Protein AF-A0A1I1IXS6-F1 (afdb_monomer)

Mean predicted aligned error: 11.56 Å

Structure (mmCIF, N/CA/C/O backbone):
data_AF-A0A1I1IXS6-F1
#
_entry.id   AF-A0A1I1IXS6-F1
#
loop_
_atom_site.group_PDB
_atom_site.id
_atom_site.type_symbol
_atom_site.label_atom_id
_atom_site.label_alt_id
_atom_site.label_comp_id
_atom_site.label_asym_id
_atom_site.label_entity_id
_atom_site.label_seq_id
_atom_site.pdbx_PDB_ins_code
_atom_site.Cartn_x
_atom_site.Cartn_y
_atom_site.Cartn_z
_atom_site.occupancy
_atom_site.B_iso_or_equiv
_atom_site.auth_seq_id
_atom_site.auth_comp_id
_atom_site.auth_asym_id
_atom_site.auth_atom_id
_atom_site.pdbx_PDB_model_num
ATOM 1 N N . MET A 1 1 ? 49.543 -43.034 -23.921 1.00 59.88 1 MET A N 1
ATOM 2 C CA . MET A 1 1 ? 50.130 -41.984 -23.065 1.00 59.88 1 MET A CA 1
ATOM 3 C C . MET A 1 1 ? 49.000 -41.032 -22.717 1.00 59.88 1 MET A C 1
ATOM 5 O O . MET A 1 1 ? 48.250 -40.723 -23.641 1.00 59.88 1 MET A O 1
ATOM 9 N N . PRO A 1 2 ? 48.793 -40.669 -21.441 1.00 60.47 2 PRO A N 1
ATOM 10 C CA . PRO A 1 2 ? 47.788 -39.670 -21.086 1.00 60.47 2 PRO A CA 1
ATOM 11 C C . PRO A 1 2 ? 48.154 -38.335 -21.750 1.00 60.47 2 PRO A C 1
ATOM 13 O O . PRO A 1 2 ? 49.331 -37.999 -21.850 1.00 60.47 2 PRO A O 1
ATOM 16 N N . LEU A 1 3 ? 47.156 -37.635 -22.295 1.00 63.62 3 LEU A N 1
ATOM 17 C CA . LEU A 1 3 ? 47.362 -36.389 -23.047 1.00 63.62 3 LEU A CA 1
ATOM 18 C C . LEU A 1 3 ? 47.760 -35.219 -22.133 1.00 63.62 3 LEU A C 1
ATOM 20 O O . LEU A 1 3 ? 48.411 -34.287 -22.596 1.00 63.62 3 LEU A O 1
ATOM 24 N N . ILE A 1 4 ? 47.392 -35.298 -20.852 1.00 68.00 4 ILE A N 1
ATOM 25 C CA . ILE A 1 4 ? 47.661 -34.313 -19.803 1.00 68.00 4 ILE A CA 1
ATOM 26 C C . ILE A 1 4 ? 48.182 -35.076 -18.577 1.00 68.00 4 ILE A C 1
ATOM 28 O O . ILE A 1 4 ? 47.606 -36.112 -18.228 1.00 68.00 4 ILE A O 1
ATOM 32 N N . ASP A 1 5 ? 49.283 -34.614 -17.981 1.00 71.00 5 ASP A N 1
ATOM 33 C CA . ASP A 1 5 ? 49.861 -35.185 -16.754 1.00 71.00 5 ASP A CA 1
ATOM 34 C C . ASP A 1 5 ? 49.285 -34.557 -15.468 1.00 71.00 5 ASP A C 1
ATOM 36 O O . ASP A 1 5 ? 48.490 -33.617 -15.519 1.00 71.00 5 ASP A O 1
ATOM 40 N N . GLU A 1 6 ? 49.630 -35.122 -14.305 1.00 70.31 6 GLU A N 1
ATOM 41 C CA . GLU A 1 6 ? 49.094 -34.711 -12.993 1.00 70.31 6 GLU A CA 1
ATOM 42 C C . GLU A 1 6 ? 49.531 -33.287 -12.588 1.00 70.31 6 GLU A C 1
ATOM 44 O O . GLU A 1 6 ? 48.900 -32.664 -11.735 1.00 70.31 6 GLU A O 1
ATOM 49 N N . GLU A 1 7 ? 50.551 -32.739 -13.254 1.00 65.94 7 GLU A N 1
ATOM 50 C CA . GLU A 1 7 ? 51.019 -31.358 -13.130 1.00 65.94 7 GLU A CA 1
ATOM 51 C C . GLU A 1 7 ? 50.375 -30.379 -14.137 1.00 65.94 7 GLU A C 1
ATOM 53 O O . GLU A 1 7 ? 50.687 -29.186 -14.117 1.00 65.94 7 GLU A O 1
ATOM 58 N N . GLY A 1 8 ? 49.460 -30.840 -14.998 1.00 61.50 8 GLY A N 1
ATOM 59 C CA . GLY A 1 8 ? 48.720 -29.987 -15.933 1.00 61.50 8 GLY A CA 1
ATOM 60 C C . GLY A 1 8 ? 49.490 -29.609 -17.202 1.00 61.50 8 GLY A C 1
ATOM 61 O O . GLY A 1 8 ? 49.198 -28.574 -17.802 1.00 61.50 8 GLY A O 1
ATOM 62 N N . ASN A 1 9 ? 50.459 -30.415 -17.642 1.00 68.88 9 ASN A N 1
ATOM 63 C CA . ASN A 1 9 ? 51.171 -30.213 -18.905 1.00 68.88 9 ASN A CA 1
ATOM 64 C C . ASN A 1 9 ? 50.592 -31.085 -20.026 1.00 68.88 9 ASN A C 1
ATOM 66 O O . ASN A 1 9 ? 50.366 -32.286 -19.875 1.00 68.88 9 ASN A O 1
ATOM 70 N N . LEU A 1 10 ? 50.399 -30.478 -21.196 1.00 70.44 10 LEU A N 1
ATOM 71 C CA . LEU A 1 10 ? 49.982 -31.140 -22.424 1.00 70.44 10 LEU A CA 1
ATOM 72 C C . LEU A 1 10 ? 51.200 -31.824 -23.070 1.00 70.44 10 LEU A C 1
ATOM 74 O O . LEU A 1 10 ? 52.220 -31.186 -23.348 1.00 70.44 10 LEU A O 1
ATOM 78 N N . PHE A 1 11 ? 51.109 -33.138 -23.290 1.00 69.62 11 PHE A N 1
ATOM 79 C CA . PHE A 1 11 ? 52.190 -33.983 -23.830 1.00 69.62 11 PHE A CA 1
ATOM 80 C C . PHE A 1 11 ? 53.521 -33.958 -23.041 1.00 69.62 11 PHE A C 1
ATOM 82 O O . PHE A 1 11 ? 54.553 -34.354 -23.584 1.00 69.62 11 PHE A O 1
ATOM 89 N N . GLY A 1 12 ? 53.520 -33.518 -21.776 1.00 64.81 12 GLY A N 1
ATOM 90 C CA . GLY A 1 12 ? 54.701 -33.514 -20.897 1.00 64.81 12 GLY A CA 1
ATOM 91 C C . GLY A 1 12 ? 55.790 -32.492 -21.253 1.00 64.81 12 GLY A C 1
ATOM 92 O O . GLY A 1 12 ? 56.915 -32.614 -20.773 1.00 64.81 12 GLY A O 1
ATOM 93 N N . VAL A 1 13 ? 55.492 -31.509 -22.116 1.00 62.94 13 VAL A N 1
ATOM 94 C CA . VAL A 1 13 ? 56.466 -30.485 -22.558 1.00 62.94 13 VAL A CA 1
ATOM 95 C C . VAL A 1 13 ? 55.933 -29.056 -22.408 1.00 62.94 13 VAL A C 1
ATOM 97 O O . VAL A 1 13 ? 56.724 -28.139 -22.205 1.00 62.94 13 VAL A O 1
ATOM 100 N N . VAL A 1 14 ? 54.613 -28.846 -22.488 1.00 69.50 14 VAL A N 1
ATOM 101 C CA . VAL A 1 14 ? 54.004 -27.505 -22.490 1.00 69.50 14 VAL A CA 1
ATOM 102 C C . VAL A 1 14 ? 52.905 -27.428 -21.436 1.00 69.50 14 VAL A C 1
ATOM 104 O O . VAL A 1 14 ? 52.042 -28.299 -21.395 1.00 69.50 14 VAL A O 1
ATOM 107 N N . ASN A 1 15 ? 52.904 -26.386 -20.602 1.00 74.69 15 ASN A N 1
ATOM 108 C CA . ASN A 1 15 ? 51.840 -26.161 -19.622 1.00 74.69 15 ASN A CA 1
ATOM 109 C C . ASN A 1 15 ? 50.497 -25.927 -20.340 1.00 74.69 15 ASN A C 1
ATOM 111 O O . ASN A 1 15 ? 50.425 -25.121 -21.269 1.00 74.69 15 ASN A O 1
ATOM 115 N N . VAL A 1 16 ? 49.431 -26.620 -19.926 1.00 74.38 16 VAL A N 1
ATOM 116 C CA . VAL A 1 16 ? 48.132 -26.566 -20.619 1.00 74.38 16 VAL A CA 1
ATOM 117 C C . VAL A 1 16 ? 47.513 -25.165 -20.592 1.00 74.38 16 VAL A C 1
ATOM 119 O O . VAL A 1 16 ? 46.810 -24.791 -21.527 1.00 74.38 16 VAL A O 1
ATOM 122 N N . ILE A 1 17 ? 47.810 -24.369 -19.560 1.00 73.12 17 ILE A N 1
ATOM 123 C CA . ILE A 1 17 ? 47.319 -22.993 -19.429 1.00 73.12 17 ILE A CA 1
ATOM 124 C C . ILE A 1 17 ? 47.962 -22.108 -20.498 1.00 73.12 17 ILE A C 1
ATOM 126 O O . ILE A 1 17 ? 47.266 -21.360 -21.177 1.00 73.12 17 ILE A O 1
ATOM 130 N N . ASP A 1 18 ? 49.271 -22.244 -20.708 1.00 69.62 18 ASP A N 1
ATOM 131 C CA . ASP A 1 18 ? 49.999 -21.473 -21.720 1.00 69.62 18 ASP A CA 1
ATOM 132 C C . ASP A 1 18 ? 49.572 -21.884 -23.140 1.00 69.62 18 ASP A C 1
ATOM 134 O O . ASP A 1 18 ? 49.356 -21.045 -24.011 1.00 69.62 18 ASP A O 1
ATOM 138 N N . ALA A 1 19 ? 49.309 -23.178 -23.356 1.00 72.38 19 ALA A N 1
ATOM 139 C CA . ALA A 1 19 ? 48.753 -23.672 -24.616 1.00 72.38 19 ALA A CA 1
ATOM 140 C C . ALA A 1 19 ? 47.361 -23.084 -24.924 1.00 72.38 19 ALA A C 1
ATOM 142 O O . ALA A 1 19 ? 47.081 -22.751 -26.077 1.00 72.38 19 ALA A O 1
ATOM 143 N N . LEU A 1 20 ? 46.498 -22.923 -23.913 1.00 75.62 20 LEU A N 1
ATOM 144 C CA . LEU A 1 20 ? 45.183 -22.294 -24.073 1.00 75.62 20 LEU A CA 1
ATOM 145 C C . LEU A 1 20 ? 45.285 -20.789 -24.336 1.00 75.62 20 LEU A C 1
ATOM 147 O O . LEU A 1 20 ? 44.539 -20.278 -25.168 1.00 75.62 20 LEU A O 1
ATOM 151 N N . VAL A 1 21 ? 46.219 -20.087 -23.689 1.00 77.62 21 VAL A N 1
ATOM 152 C CA . VAL A 1 21 ? 46.470 -18.658 -23.944 1.00 77.62 21 VAL A CA 1
ATOM 153 C C . VAL A 1 21 ? 46.985 -18.447 -25.365 1.00 77.62 21 VAL A C 1
ATOM 155 O O . VAL A 1 21 ? 46.485 -17.577 -26.073 1.00 77.62 21 VAL A O 1
ATOM 158 N N . VAL A 1 22 ? 47.921 -19.279 -25.827 1.00 76.25 22 VAL A N 1
ATOM 159 C CA . VAL A 1 22 ? 48.405 -19.231 -27.213 1.00 76.25 22 VAL A CA 1
ATOM 160 C C . VAL A 1 22 ? 47.271 -19.513 -28.196 1.00 76.25 22 VAL A C 1
ATOM 162 O O . VAL A 1 22 ? 47.158 -18.808 -29.193 1.00 76.25 22 VAL A O 1
ATOM 165 N N . LEU A 1 23 ? 46.399 -20.485 -27.915 1.00 74.44 23 LEU A N 1
ATOM 166 C CA . LEU A 1 23 ? 45.247 -20.788 -28.768 1.00 74.44 23 LEU A CA 1
ATOM 167 C C . LEU A 1 23 ? 44.248 -19.622 -28.798 1.00 74.44 23 LEU A C 1
ATOM 169 O O . LEU A 1 23 ? 43.780 -19.261 -29.873 1.00 74.44 23 LEU A O 1
ATOM 173 N N . LEU A 1 24 ? 43.981 -18.984 -27.656 1.00 72.44 24 LEU A N 1
ATOM 174 C CA . LEU A 1 24 ? 43.131 -17.797 -27.564 1.00 72.44 24 LEU A CA 1
ATOM 175 C C . LEU A 1 24 ? 43.715 -16.625 -28.367 1.00 72.44 24 LEU A C 1
ATOM 177 O O . LEU A 1 24 ? 43.003 -16.011 -29.156 1.00 72.44 24 LEU A O 1
ATOM 181 N N . VAL A 1 25 ? 45.016 -16.358 -28.236 1.00 72.56 25 VAL A N 1
ATOM 182 C CA . VAL A 1 25 ? 45.707 -15.329 -29.028 1.00 72.56 25 VAL A CA 1
ATOM 183 C C . VAL A 1 25 ? 45.636 -15.659 -30.520 1.00 72.56 25 VAL A C 1
ATOM 185 O O . VAL A 1 25 ? 45.349 -14.782 -31.328 1.00 72.56 25 VAL A O 1
ATOM 188 N N . LEU A 1 26 ? 45.825 -16.922 -30.901 1.00 68.44 26 LEU A N 1
ATOM 189 C CA . LEU A 1 26 ? 45.746 -17.362 -32.294 1.00 68.44 26 LEU A CA 1
ATOM 190 C C . LEU A 1 26 ? 44.312 -17.245 -32.842 1.00 68.44 26 LEU A C 1
ATOM 192 O O . LEU A 1 26 ? 44.133 -16.826 -33.980 1.00 68.44 26 LEU A O 1
ATOM 196 N N . ALA A 1 27 ? 43.290 -17.524 -32.030 1.00 66.31 27 ALA A N 1
ATOM 197 C CA . ALA A 1 27 ? 41.885 -17.346 -32.393 1.00 66.31 27 ALA A CA 1
ATOM 198 C C . ALA A 1 27 ? 41.520 -15.866 -32.586 1.00 66.31 27 ALA A C 1
ATOM 200 O O . ALA A 1 27 ? 40.859 -15.529 -33.566 1.00 66.31 27 ALA A O 1
ATOM 201 N N . VAL A 1 28 ? 42.006 -14.979 -31.712 1.00 67.44 28 VAL A N 1
ATOM 202 C CA . VAL A 1 28 ? 41.830 -13.523 -31.847 1.00 67.44 28 VAL A CA 1
ATOM 203 C C . VAL A 1 28 ? 42.555 -12.997 -33.089 1.00 67.44 28 VAL A C 1
ATOM 205 O O . VAL A 1 28 ? 42.001 -12.183 -33.822 1.00 67.44 28 VAL A O 1
ATOM 208 N N . VAL A 1 29 ? 43.755 -13.504 -33.389 1.00 61.22 29 VAL A N 1
ATOM 209 C CA . VAL A 1 29 ? 44.498 -13.141 -34.608 1.00 61.22 29 VAL A CA 1
ATOM 210 C C . VAL A 1 29 ? 43.778 -13.633 -35.867 1.00 61.22 29 VAL A C 1
ATOM 212 O O . VAL A 1 29 ? 43.655 -12.878 -36.823 1.00 61.22 29 VAL A O 1
ATOM 215 N N . VAL A 1 30 ? 43.250 -14.860 -35.883 1.00 60.16 30 VAL A N 1
ATOM 216 C CA . VAL A 1 30 ? 42.505 -15.390 -37.040 1.00 60.16 30 VAL A CA 1
ATOM 217 C C . VAL A 1 30 ? 41.173 -14.658 -37.234 1.00 60.16 30 VAL A C 1
ATOM 219 O O . VAL A 1 30 ? 40.821 -14.343 -38.370 1.00 60.16 30 VAL A O 1
ATOM 222 N N . ALA A 1 31 ? 40.466 -14.322 -36.152 1.00 54.00 31 ALA A N 1
ATOM 223 C CA . ALA A 1 31 ? 39.264 -13.490 -36.212 1.00 54.00 31 ALA A CA 1
ATOM 224 C C . ALA A 1 31 ? 39.578 -12.064 -36.704 1.00 54.00 31 ALA A C 1
ATOM 226 O O . ALA A 1 31 ? 38.832 -11.522 -37.516 1.00 54.00 31 ALA A O 1
ATOM 227 N N . GLY A 1 32 ? 40.719 -11.493 -36.299 1.00 45.09 32 GLY A N 1
ATOM 228 C CA . GLY A 1 32 ? 41.206 -10.202 -36.794 1.00 45.09 32 GLY A CA 1
ATOM 229 C C . GLY A 1 32 ? 41.604 -10.221 -38.275 1.00 45.09 32 GLY A C 1
ATOM 230 O O . GLY A 1 32 ? 41.331 -9.268 -38.996 1.00 45.09 32 GLY A O 1
ATOM 231 N N . VAL A 1 33 ? 42.185 -11.320 -38.767 1.00 51.12 33 VAL A N 1
ATOM 232 C CA . VAL A 1 33 ? 42.560 -11.474 -40.187 1.00 51.12 33 VAL A CA 1
ATOM 233 C C . VAL A 1 33 ? 41.335 -11.701 -41.085 1.00 51.12 33 VAL A C 1
ATOM 235 O O . VAL A 1 33 ? 41.327 -11.246 -42.228 1.00 51.12 33 VAL A O 1
ATOM 238 N N . ALA A 1 34 ? 40.267 -12.334 -40.585 1.00 45.16 34 ALA A N 1
ATOM 239 C CA . ALA A 1 34 ? 39.040 -12.554 -41.357 1.00 45.16 34 ALA A CA 1
ATOM 240 C C . ALA A 1 34 ? 38.282 -11.254 -41.694 1.00 45.16 34 ALA A C 1
ATOM 242 O O . ALA A 1 34 ? 37.614 -11.196 -42.723 1.00 45.16 34 ALA A O 1
ATOM 243 N N . VAL A 1 35 ? 38.429 -10.199 -40.884 1.00 43.56 35 VAL A N 1
ATOM 244 C CA . VAL A 1 35 ? 37.835 -8.875 -41.156 1.00 43.56 35 VAL A CA 1
ATOM 245 C C . VAL A 1 35 ? 38.618 -8.102 -42.230 1.00 43.56 35 VAL A C 1
ATOM 247 O O . VAL A 1 35 ? 38.039 -7.292 -42.947 1.00 43.56 35 VAL A O 1
ATOM 250 N N . VAL A 1 36 ? 39.911 -8.391 -42.419 1.00 45.09 36 VAL A N 1
ATOM 251 C CA . VAL A 1 36 ? 40.777 -7.675 -43.382 1.00 45.09 36 VAL A CA 1
ATOM 252 C C . VAL A 1 36 ? 40.827 -8.356 -44.766 1.00 45.09 36 VAL A C 1
ATOM 254 O O . VAL A 1 36 ? 41.263 -7.762 -45.746 1.00 45.09 36 VAL A O 1
ATOM 257 N N . GLY A 1 37 ? 40.337 -9.592 -44.895 1.00 40.91 37 GLY A N 1
ATOM 258 C CA . GLY A 1 37 ? 40.521 -10.425 -46.094 1.00 40.91 37 GLY A CA 1
ATOM 259 C C . GLY A 1 37 ? 39.543 -10.241 -47.268 1.00 40.91 37 GLY A C 1
ATOM 260 O O . GLY A 1 37 ? 39.552 -11.086 -48.160 1.00 40.91 37 GLY A O 1
ATOM 261 N N . VAL A 1 38 ? 38.687 -9.208 -47.304 1.00 44.53 38 VAL A N 1
ATOM 262 C CA . VAL A 1 38 ? 37.699 -9.006 -48.399 1.00 44.53 38 VAL A CA 1
ATOM 263 C C . VAL A 1 38 ? 38.110 -7.924 -49.412 1.00 44.53 38 VAL A C 1
ATOM 265 O O . VAL A 1 38 ? 37.290 -7.495 -50.213 1.00 44.53 38 VAL A O 1
ATOM 268 N N . LEU A 1 39 ? 39.379 -7.512 -49.490 1.00 42.12 39 LEU A N 1
ATOM 269 C CA . LEU A 1 39 ? 39.836 -6.655 -50.594 1.00 42.12 39 LEU A CA 1
ATOM 270 C C . LEU A 1 39 ? 41.231 -7.054 -51.101 1.00 42.12 39 LEU A C 1
ATOM 272 O O . LEU A 1 39 ? 42.228 -6.825 -50.436 1.00 42.12 39 LEU A O 1
ATOM 276 N N . GLY A 1 40 ? 41.243 -7.648 -52.300 1.00 36.34 40 GLY A N 1
ATOM 277 C CA . GLY A 1 40 ? 42.143 -7.309 -53.412 1.00 36.34 40 GLY A CA 1
ATOM 278 C C . GLY A 1 40 ? 43.660 -7.432 -53.235 1.00 36.34 40 GLY A C 1
ATOM 279 O O . GLY A 1 40 ? 44.295 -6.576 -52.638 1.00 36.34 40 GLY A O 1
ATOM 280 N N . ASP A 1 41 ? 44.207 -8.448 -53.897 1.00 42.25 41 ASP A N 1
ATOM 281 C CA . ASP A 1 41 ? 45.608 -8.669 -54.282 1.00 42.25 41 ASP A CA 1
ATOM 282 C C . ASP A 1 41 ? 46.195 -7.476 -55.079 1.00 42.25 41 ASP A C 1
ATOM 284 O O . ASP A 1 41 ? 45.566 -7.054 -56.048 1.00 42.25 41 ASP A O 1
ATOM 288 N N . ASP A 1 42 ? 47.354 -6.934 -54.675 1.00 37.12 42 ASP A N 1
ATOM 289 C CA . ASP A 1 42 ? 48.482 -6.540 -55.549 1.00 37.12 42 ASP A CA 1
ATOM 290 C C . ASP A 1 42 ? 49.641 -5.911 -54.737 1.00 37.12 42 ASP A C 1
ATOM 292 O O . ASP A 1 42 ? 49.451 -5.199 -53.750 1.00 37.12 42 ASP A O 1
ATOM 296 N N . GLU A 1 43 ? 50.862 -6.236 -55.159 1.00 45.47 43 GLU A N 1
ATOM 297 C CA . GLU A 1 43 ? 52.144 -6.030 -54.479 1.00 45.47 43 GLU A CA 1
ATOM 298 C C . GLU A 1 43 ? 52.618 -4.553 -54.402 1.00 45.47 43 GLU A C 1
ATOM 300 O O . GLU A 1 43 ? 52.355 -3.733 -55.281 1.00 45.47 43 GLU A O 1
ATOM 305 N N . ASP A 1 44 ? 53.414 -4.270 -53.360 1.00 43.16 44 ASP A N 1
ATOM 306 C CA . ASP A 1 44 ? 54.389 -3.172 -53.227 1.00 43.16 44 ASP A CA 1
ATOM 307 C C . ASP A 1 44 ? 53.896 -1.708 -53.230 1.00 43.16 44 ASP A C 1
ATOM 309 O O . ASP A 1 44 ? 54.205 -0.958 -54.152 1.00 43.16 44 ASP A O 1
ATOM 313 N N . GLN A 1 45 ? 53.282 -1.231 -52.136 1.00 36.38 45 GLN A N 1
ATOM 314 C CA . GLN A 1 45 ? 53.308 0.193 -51.740 1.00 36.38 45 GLN A CA 1
ATOM 315 C C . GLN A 1 45 ? 53.358 0.331 -50.203 1.00 36.38 45 GLN A C 1
ATOM 317 O O . GLN A 1 45 ? 52.583 -0.296 -49.483 1.00 36.38 45 GLN A O 1
ATOM 322 N N . GLU A 1 46 ? 54.314 1.121 -49.697 1.00 39.00 46 GLU A N 1
ATOM 323 C CA . GLU A 1 46 ? 54.423 1.511 -48.281 1.00 39.00 46 GLU A CA 1
ATOM 324 C C . GLU A 1 46 ? 53.102 2.148 -47.801 1.00 39.00 46 GLU A C 1
ATOM 326 O O . GLU A 1 46 ? 52.503 2.915 -48.556 1.00 39.00 46 GLU A O 1
ATOM 331 N N . PRO A 1 47 ? 52.615 1.856 -46.579 1.00 39.44 47 PRO A N 1
ATOM 332 C CA . PRO A 1 47 ? 51.299 2.309 -46.159 1.00 39.44 47 PRO A CA 1
ATOM 333 C C . PRO A 1 47 ? 51.336 3.808 -45.841 1.00 39.44 47 PRO A C 1
ATOM 335 O O . PRO A 1 47 ? 51.869 4.226 -44.812 1.00 39.44 47 PRO A O 1
ATOM 338 N N . GLU A 1 48 ? 50.734 4.625 -46.703 1.00 38.78 48 GLU A N 1
ATOM 339 C CA . GLU A 1 48 ? 50.170 5.903 -46.278 1.00 38.78 48 GLU A CA 1
ATOM 340 C C . GLU A 1 48 ? 48.916 5.571 -45.462 1.00 38.78 48 GLU A C 1
ATOM 342 O O . GLU A 1 48 ? 47.866 5.220 -45.999 1.00 38.78 48 GLU A O 1
ATOM 347 N N . SER A 1 49 ? 49.057 5.563 -44.137 1.00 44.75 49 SER A N 1
ATOM 348 C CA . SER A 1 49 ? 47.952 5.336 -43.207 1.00 44.75 49 SER A CA 1
ATOM 349 C C . SER A 1 49 ? 47.021 6.554 -43.164 1.00 44.75 49 SER A C 1
ATOM 351 O O . SER A 1 49 ? 46.983 7.259 -42.161 1.00 44.75 49 SER A O 1
ATOM 353 N N . ASP A 1 50 ? 46.254 6.766 -44.231 1.00 45.03 50 ASP A N 1
ATOM 354 C CA . ASP A 1 50 ? 45.065 7.628 -44.258 1.00 45.03 50 ASP A CA 1
ATOM 355 C C . ASP A 1 50 ? 43.803 6.767 -44.062 1.00 45.03 50 ASP A C 1
ATOM 357 O O . ASP A 1 50 ? 42.855 6.798 -44.846 1.00 45.03 50 ASP A O 1
ATOM 361 N N . VAL A 1 51 ? 43.800 5.932 -43.018 1.00 46.34 51 VAL A N 1
ATOM 362 C CA . VAL A 1 51 ? 42.572 5.279 -42.551 1.00 46.34 51 VAL A CA 1
ATOM 363 C C . VAL A 1 51 ? 41.958 6.219 -41.526 1.00 46.34 51 VAL A C 1
ATOM 365 O O . VAL A 1 51 ? 42.444 6.304 -40.395 1.00 46.34 51 VAL A O 1
ATOM 368 N N . GLU A 1 52 ? 40.921 6.957 -41.926 1.00 50.59 52 GLU A N 1
ATOM 369 C CA . GLU A 1 52 ? 40.080 7.655 -40.955 1.00 50.59 52 GLU A CA 1
ATOM 370 C C . GLU A 1 52 ? 39.571 6.624 -39.934 1.00 50.59 52 GLU A C 1
ATOM 372 O O . GLU A 1 52 ? 39.198 5.514 -40.336 1.00 50.59 52 GLU A O 1
ATOM 377 N N . PRO A 1 53 ? 39.601 6.919 -38.619 1.00 48.28 53 PRO A N 1
ATOM 378 C CA . PRO A 1 53 ? 39.032 6.021 -37.626 1.00 48.28 53 PRO A CA 1
ATOM 379 C C . PRO A 1 53 ? 37.607 5.675 -38.052 1.00 48.28 53 PRO A C 1
ATOM 381 O O . PRO A 1 53 ? 36.814 6.577 -38.307 1.00 48.28 53 PRO A O 1
ATOM 384 N N . VAL A 1 54 ? 37.285 4.384 -38.156 1.00 50.75 54 VAL A N 1
ATOM 385 C CA . VAL A 1 54 ? 35.896 3.963 -38.348 1.00 50.75 54 VAL A CA 1
ATOM 386 C C . VAL A 1 54 ? 35.151 4.459 -37.114 1.00 50.75 54 VAL A C 1
ATOM 388 O O . VAL A 1 54 ? 35.403 3.965 -36.012 1.00 50.75 54 VAL A O 1
ATOM 391 N N . GLU A 1 55 ? 34.330 5.498 -37.267 1.00 49.69 55 GLU A N 1
ATOM 392 C CA . GLU A 1 55 ? 33.509 5.998 -36.171 1.00 49.69 55 GLU A CA 1
ATOM 393 C C . GLU A 1 55 ? 32.624 4.833 -35.720 1.00 49.69 55 GLU A C 1
ATOM 395 O O . GLU A 1 55 ? 31.846 4.283 -36.501 1.00 49.69 55 GLU A O 1
ATOM 400 N N . GLN A 1 56 ? 32.822 4.376 -34.480 1.00 56.28 56 GLN A N 1
ATOM 401 C CA . GLN A 1 56 ? 31.894 3.430 -33.876 1.00 56.28 56 GLN A CA 1
ATOM 402 C C . GLN A 1 56 ? 30.530 4.121 -33.841 1.00 56.28 56 GLN A C 1
ATOM 404 O O . GLN A 1 56 ? 30.491 5.306 -33.493 1.00 56.28 56 GLN A O 1
ATOM 409 N N . PRO A 1 57 ? 29.441 3.431 -34.221 1.00 62.88 57 PRO A N 1
ATOM 410 C CA . PRO A 1 57 ? 28.123 4.039 -34.171 1.00 62.88 57 PRO A CA 1
ATOM 411 C C . PRO A 1 57 ? 27.886 4.569 -32.757 1.00 62.88 57 PRO A C 1
ATOM 413 O O . PRO A 1 57 ? 28.184 3.890 -31.773 1.00 62.88 57 PRO A O 1
ATOM 416 N N . GLU A 1 58 ? 27.428 5.813 -32.663 1.00 76.38 58 GLU A N 1
ATOM 417 C CA . GLU A 1 58 ? 27.177 6.459 -31.383 1.00 76.38 58 GLU A CA 1
ATOM 418 C C . GLU A 1 58 ? 26.012 5.737 -30.696 1.00 76.38 58 GLU A C 1
ATOM 420 O O . GLU A 1 58 ? 24.865 5.834 -31.127 1.00 76.38 58 GLU A O 1
ATOM 425 N N . THR A 1 59 ? 26.312 4.965 -29.653 1.00 88.50 59 THR A N 1
ATOM 426 C CA . THR A 1 59 ? 25.287 4.329 -28.824 1.00 88.50 59 THR A CA 1
ATOM 427 C C . THR A 1 59 ? 24.621 5.386 -27.951 1.00 88.50 59 THR A C 1
ATOM 429 O O . THR A 1 59 ? 25.304 6.171 -27.289 1.00 88.50 59 THR A O 1
ATOM 432 N N . LYS A 1 60 ? 23.287 5.389 -27.923 1.00 94.38 60 LYS A N 1
ATOM 433 C CA . LYS A 1 60 ? 22.489 6.199 -26.993 1.00 94.38 60 LYS A CA 1
ATOM 434 C C . LYS A 1 60 ? 21.584 5.315 -26.154 1.00 94.38 60 LYS A C 1
ATOM 436 O O . LYS A 1 60 ? 21.280 4.183 -26.527 1.00 94.38 60 LYS A O 1
ATOM 441 N N . TYR A 1 61 ? 21.101 5.876 -25.055 1.00 96.00 61 TYR A N 1
ATOM 442 C CA . TYR A 1 61 ? 20.122 5.237 -24.192 1.00 96.00 61 TYR A CA 1
ATOM 443 C C . TYR A 1 61 ? 18.884 6.107 -24.089 1.00 96.00 61 TYR A C 1
ATOM 445 O O . TYR A 1 61 ? 18.972 7.318 -23.909 1.00 96.00 61 TYR A O 1
ATOM 453 N N . LEU A 1 62 ? 17.717 5.497 -24.216 1.00 95.44 62 LEU A N 1
ATOM 454 C CA . LEU A 1 62 ? 16.443 6.198 -24.230 1.00 95.44 62 LEU A CA 1
ATOM 455 C C . LEU A 1 62 ? 15.467 5.587 -23.246 1.00 95.44 62 LEU A C 1
ATOM 457 O O . LEU A 1 62 ? 15.416 4.373 -23.059 1.00 95.44 62 LEU A O 1
ATOM 461 N N . THR A 1 63 ? 14.667 6.459 -22.645 1.00 96.06 63 THR A N 1
ATOM 462 C CA . THR A 1 63 ? 13.545 6.059 -21.800 1.00 96.06 63 THR A CA 1
ATOM 463 C C . THR A 1 63 ? 12.259 6.217 -22.596 1.00 96.06 63 THR A C 1
ATOM 465 O O . THR A 1 63 ? 11.927 7.322 -23.037 1.00 96.06 63 THR A O 1
ATOM 468 N N . LEU A 1 64 ? 11.528 5.121 -22.777 1.00 95.81 64 LEU A N 1
ATOM 469 C CA . LEU A 1 64 ? 10.234 5.082 -23.450 1.00 95.81 64 LEU A CA 1
ATOM 470 C C . LEU A 1 64 ? 9.133 4.896 -22.413 1.00 95.81 64 LEU A C 1
ATOM 472 O O . LEU A 1 64 ? 9.143 3.935 -21.652 1.00 95.81 64 LEU A O 1
ATOM 476 N N . ASP A 1 65 ? 8.167 5.804 -22.416 1.00 95.50 65 ASP A N 1
ATOM 477 C CA . ASP A 1 65 ? 6.920 5.647 -21.677 1.00 95.50 65 ASP A CA 1
ATOM 478 C C . ASP A 1 65 ? 5.898 4.992 -22.610 1.00 95.50 65 ASP A C 1
ATOM 480 O O . ASP A 1 65 ? 5.445 5.618 -23.574 1.00 95.50 65 ASP A O 1
ATOM 484 N N . LEU A 1 66 ? 5.584 3.717 -22.370 1.00 95.31 66 LEU A N 1
ATOM 485 C CA . LEU A 1 66 ? 4.592 2.975 -23.153 1.00 95.31 66 LEU A CA 1
ATOM 486 C C . LEU A 1 66 ? 3.163 3.309 -22.705 1.00 95.31 66 LEU A C 1
ATOM 488 O O . LEU A 1 66 ? 2.198 2.879 -23.333 1.00 95.31 66 LEU A O 1
ATOM 492 N N . GLY A 1 67 ? 2.993 4.084 -21.634 1.00 92.31 67 GLY A N 1
ATOM 493 C CA . GLY A 1 67 ? 1.691 4.415 -21.083 1.00 92.31 67 GLY A CA 1
ATOM 494 C C . GLY A 1 67 ? 0.979 3.191 -20.509 1.00 92.31 67 GLY A C 1
ATOM 495 O O . GLY A 1 67 ? 1.606 2.255 -20.011 1.00 92.31 67 GLY A O 1
ATOM 496 N N . HIS A 1 68 ? -0.354 3.225 -20.546 1.00 92.62 68 HIS A N 1
ATOM 497 C CA . HIS A 1 68 ? -1.192 2.131 -20.064 1.00 92.62 68 HIS A CA 1
ATOM 498 C C . HIS A 1 68 ? -1.219 1.002 -21.094 1.00 92.62 68 HIS A C 1
ATOM 500 O O . HIS A 1 68 ? -1.651 1.194 -22.233 1.00 92.62 68 HIS A O 1
ATOM 506 N N . GLN A 1 69 ? -0.779 -0.172 -20.670 1.00 93.75 69 GLN A N 1
ATOM 507 C CA . GLN A 1 69 ? -0.747 -1.395 -21.453 1.00 93.75 69 GLN A CA 1
ATOM 508 C C . GLN A 1 69 ? -1.659 -2.430 -20.801 1.00 93.75 69 GLN A C 1
ATOM 510 O O . GLN A 1 69 ? -1.671 -2.515 -19.574 1.00 93.75 69 GLN A O 1
ATOM 515 N N . PRO A 1 70 ? -2.387 -3.242 -21.582 1.00 92.25 70 PRO A N 1
ATOM 516 C CA . PRO A 1 70 ? -3.042 -4.422 -21.036 1.00 92.25 70 PRO A CA 1
ATOM 517 C C . PRO A 1 70 ? -2.036 -5.319 -20.310 1.00 92.25 70 PRO A C 1
ATOM 519 O O . PRO A 1 70 ? -0.892 -5.438 -20.760 1.00 92.25 70 PRO A O 1
ATOM 522 N N . ASP A 1 71 ? -2.476 -5.982 -19.243 1.00 89.62 71 ASP A N 1
ATOM 523 C CA . ASP A 1 71 ? -1.696 -6.945 -18.457 1.00 89.62 71 ASP A CA 1
ATOM 524 C C . ASP A 1 71 ? -0.875 -7.900 -19.336 1.00 89.62 71 ASP A C 1
ATOM 526 O O . ASP A 1 71 ? 0.345 -7.957 -19.234 1.00 89.62 71 ASP A O 1
ATOM 530 N N . TYR A 1 72 ? -1.504 -8.540 -20.318 1.00 90.31 72 TYR A N 1
ATOM 531 C CA . TYR A 1 72 ? -0.852 -9.503 -21.195 1.00 90.31 72 TYR A CA 1
ATOM 532 C C . TYR A 1 72 ? 0.263 -8.894 -22.064 1.00 90.31 72 TYR A C 1
ATOM 534 O O . TYR A 1 72 ? 1.100 -9.643 -22.564 1.00 90.31 72 TYR A O 1
ATOM 542 N N . ILE A 1 73 ? 0.281 -7.578 -22.297 1.00 94.06 73 ILE A N 1
ATOM 543 C CA . ILE A 1 73 ? 1.414 -6.896 -22.942 1.00 94.06 73 ILE A CA 1
ATOM 544 C C . ILE A 1 73 ? 2.475 -6.573 -21.897 1.00 94.06 73 ILE A C 1
ATOM 546 O O . ILE A 1 73 ? 3.641 -6.877 -22.118 1.00 94.06 73 ILE A O 1
ATOM 550 N N . ALA A 1 74 ? 2.079 -5.997 -20.762 1.00 93.75 74 ALA A N 1
ATOM 551 C CA . ALA A 1 74 ? 3.000 -5.623 -19.694 1.00 93.75 74 ALA A CA 1
ATOM 552 C C . ALA A 1 74 ? 3.815 -6.816 -19.165 1.00 93.75 74 ALA A C 1
ATOM 554 O O . ALA A 1 74 ? 4.995 -6.666 -18.882 1.00 93.75 74 ALA A O 1
ATOM 555 N N . GLU A 1 75 ? 3.210 -8.004 -19.107 1.00 93.44 75 GLU A N 1
ATOM 556 C CA . GLU A 1 75 ? 3.867 -9.259 -18.721 1.00 93.44 75 GLU A CA 1
ATOM 557 C C . GLU A 1 75 ? 4.847 -9.812 -19.767 1.00 93.44 75 GLU A C 1
ATOM 559 O O . GLU A 1 75 ? 5.619 -10.712 -19.450 1.00 93.44 75 GLU A O 1
ATOM 564 N N . ARG A 1 76 ? 4.772 -9.345 -21.020 1.00 95.00 76 ARG A N 1
ATOM 565 C CA . ARG A 1 76 ? 5.600 -9.828 -22.141 1.00 95.00 76 ARG A CA 1
ATOM 566 C C . ARG A 1 76 ? 6.779 -8.925 -22.463 1.00 95.00 76 ARG A C 1
ATOM 568 O O . ARG A 1 76 ? 7.702 -9.382 -23.119 1.00 95.00 76 ARG A O 1
ATOM 575 N N . VAL A 1 77 ? 6.713 -7.654 -22.077 1.00 95.81 77 VAL A N 1
ATOM 576 C CA . VAL A 1 77 ? 7.802 -6.703 -22.306 1.00 95.81 77 VAL A CA 1
ATOM 577 C C . VAL A 1 77 ? 8.926 -7.038 -21.333 1.00 95.81 77 VAL A C 1
ATOM 579 O O . VAL A 1 77 ? 8.769 -6.831 -20.133 1.00 95.81 77 VAL A O 1
ATOM 582 N N . GLU A 1 78 ? 10.060 -7.519 -21.834 1.00 95.69 78 GLU A N 1
ATOM 583 C CA . GLU A 1 78 ? 11.193 -7.919 -20.998 1.00 95.69 78 GLU A CA 1
ATOM 584 C C . GLU A 1 78 ? 12.511 -7.259 -21.430 1.00 95.69 78 GLU A C 1
ATOM 586 O O . GLU A 1 78 ? 12.718 -6.827 -22.567 1.00 95.69 78 GLU A O 1
ATOM 591 N N . ALA A 1 79 ? 13.454 -7.181 -20.488 1.00 96.12 79 ALA A N 1
ATOM 592 C CA . ALA A 1 79 ? 14.825 -6.815 -20.815 1.00 96.12 79 ALA A CA 1
ATOM 593 C C . ALA A 1 79 ? 15.458 -7.891 -21.714 1.00 96.12 79 ALA A C 1
ATOM 595 O O . ALA A 1 79 ? 15.413 -9.082 -21.413 1.00 96.12 79 ALA A O 1
ATOM 596 N N . GLY A 1 80 ? 16.095 -7.456 -22.799 1.00 95.50 80 GLY A N 1
ATOM 597 C CA . GLY A 1 80 ? 16.627 -8.310 -23.861 1.00 95.50 80 GLY A CA 1
ATOM 598 C C . GLY A 1 80 ? 15.783 -8.314 -25.136 1.00 95.50 80 GLY A C 1
ATOM 599 O O . GLY A 1 80 ? 16.286 -8.744 -26.176 1.00 95.50 80 GLY A O 1
ATOM 600 N N . ASP A 1 81 ? 14.553 -7.793 -25.094 1.00 96.75 81 ASP A N 1
ATOM 601 C CA . ASP A 1 81 ? 13.739 -7.618 -26.294 1.00 96.75 81 ASP A CA 1
ATOM 602 C C . ASP A 1 81 ? 14.420 -6.659 -27.269 1.00 96.75 81 ASP A C 1
ATOM 604 O O . ASP A 1 81 ? 14.899 -5.590 -26.889 1.00 96.75 81 ASP A O 1
ATOM 608 N N . SER A 1 82 ? 14.449 -7.030 -28.548 1.00 95.62 82 SER A N 1
ATOM 609 C CA . SER A 1 82 ? 15.064 -6.219 -29.597 1.00 95.62 82 SER A CA 1
ATOM 610 C C . SER A 1 82 ? 14.101 -5.973 -30.744 1.00 95.62 82 SER A C 1
ATOM 612 O O . SER A 1 82 ? 13.279 -6.822 -31.088 1.00 95.62 82 SER A O 1
ATOM 614 N N . PHE A 1 83 ? 14.192 -4.783 -31.326 1.00 95.25 83 PHE A N 1
ATOM 615 C CA . PHE A 1 83 ? 13.351 -4.367 -32.438 1.00 95.25 83 PHE A CA 1
ATOM 616 C C . PHE A 1 83 ? 14.085 -3.337 -33.296 1.00 95.25 83 PHE A C 1
ATOM 618 O O . PHE A 1 83 ? 14.958 -2.608 -32.824 1.00 95.25 83 PHE A O 1
ATOM 625 N N . ALA A 1 84 ? 13.742 -3.281 -34.579 1.00 93.62 84 ALA A N 1
ATOM 626 C CA . ALA A 1 84 ? 14.262 -2.281 -35.501 1.00 93.62 84 ALA A CA 1
ATOM 627 C C . ALA A 1 84 ? 13.157 -1.284 -35.840 1.00 93.62 84 ALA A C 1
ATOM 629 O O . ALA A 1 84 ? 12.004 -1.672 -36.040 1.00 93.62 84 ALA A O 1
ATOM 630 N N . VAL A 1 85 ? 13.516 -0.007 -35.928 1.00 91.94 85 VAL A N 1
ATOM 631 C CA . VAL A 1 85 ? 12.599 1.035 -36.384 1.00 91.94 85 VAL A CA 1
ATOM 632 C C . VAL A 1 85 ? 13.207 1.729 -37.579 1.00 91.94 85 VAL A C 1
ATOM 634 O O . VAL A 1 85 ? 14.297 2.283 -37.481 1.00 91.94 85 VAL A O 1
ATOM 637 N N . THR A 1 86 ? 12.448 1.731 -38.670 1.00 89.69 86 THR A N 1
ATOM 638 C CA . THR A 1 86 ? 12.728 2.518 -39.866 1.00 89.69 86 THR A CA 1
ATOM 639 C C . THR A 1 86 ? 11.502 3.389 -40.147 1.00 89.69 86 THR A C 1
ATOM 641 O O . THR A 1 86 ? 10.462 2.892 -40.582 1.00 89.69 86 THR A O 1
ATOM 644 N N . ASP A 1 87 ? 11.609 4.682 -39.857 1.00 86.19 87 ASP A N 1
ATOM 645 C CA . ASP A 1 87 ? 10.574 5.696 -40.056 1.00 86.19 87 ASP A CA 1
ATOM 646 C C . ASP A 1 87 ? 11.167 6.927 -40.756 1.00 86.19 87 ASP A C 1
ATOM 648 O O . ASP A 1 87 ? 11.936 7.701 -40.178 1.00 86.19 87 ASP A O 1
ATOM 652 N N . GLU A 1 88 ? 10.776 7.118 -42.017 1.00 82.06 88 GLU A N 1
ATOM 653 C CA . GLU A 1 88 ? 11.208 8.247 -42.842 1.00 82.06 88 GLU A CA 1
ATOM 654 C C . GLU A 1 88 ? 10.652 9.595 -42.345 1.00 82.06 88 GLU A C 1
ATOM 656 O O . GLU A 1 88 ? 11.290 10.628 -42.544 1.00 82.06 88 GLU A O 1
ATOM 661 N N . GLU A 1 89 ? 9.481 9.619 -41.694 1.00 81.88 89 GLU A N 1
ATOM 662 C CA . GLU A 1 89 ? 8.870 10.861 -41.197 1.00 81.88 89 GLU A CA 1
ATOM 663 C C . GLU A 1 89 ? 9.629 11.387 -39.973 1.00 81.88 89 GLU A C 1
ATOM 665 O O . GLU A 1 89 ? 9.914 12.585 -39.866 1.00 81.8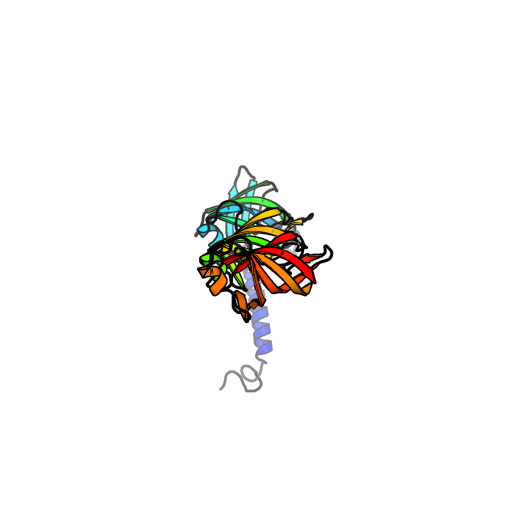8 89 GLU A O 1
ATOM 670 N N . SER A 1 90 ? 10.033 10.471 -39.093 1.00 76.88 90 SER A N 1
ATOM 671 C CA . SER A 1 90 ? 10.804 10.776 -37.885 1.00 76.88 90 SER A CA 1
ATOM 672 C C . SER A 1 90 ? 12.327 10.780 -38.106 1.00 76.88 90 SER A C 1
ATOM 674 O O . SER A 1 90 ? 13.056 11.206 -37.211 1.00 76.88 90 SER A O 1
ATOM 676 N N . ASN A 1 91 ? 12.806 10.386 -39.298 1.00 81.00 91 ASN A N 1
ATOM 677 C CA . ASN A 1 91 ? 14.223 10.140 -39.630 1.00 81.00 91 ASN A CA 1
ATOM 678 C C . ASN A 1 91 ? 14.897 9.206 -38.614 1.00 81.00 91 ASN A C 1
ATOM 680 O O . ASN A 1 91 ? 15.949 9.527 -38.065 1.00 81.00 91 ASN A O 1
ATOM 684 N N . VAL A 1 92 ? 14.238 8.088 -38.320 1.00 86.81 92 VAL A N 1
ATOM 685 C CA . VAL A 1 92 ? 14.749 7.057 -37.416 1.00 86.81 92 VAL A CA 1
ATOM 686 C C . VAL A 1 92 ? 15.040 5.819 -38.247 1.00 86.81 92 VAL A C 1
ATOM 688 O O . VAL A 1 92 ? 14.131 5.281 -38.867 1.00 86.81 92 VAL A O 1
ATOM 691 N N . ASP A 1 93 ? 16.290 5.377 -38.250 1.00 91.44 93 ASP A N 1
ATOM 692 C CA . ASP A 1 93 ? 16.741 4.087 -38.775 1.00 91.44 93 ASP A CA 1
ATOM 693 C C . ASP A 1 93 ? 17.734 3.477 -37.775 1.00 91.44 93 ASP A C 1
ATOM 695 O O . ASP A 1 93 ? 18.942 3.728 -37.803 1.00 91.44 93 ASP A O 1
ATOM 699 N N . GLY A 1 94 ? 17.187 2.753 -36.800 1.00 92.19 94 GLY A N 1
ATOM 700 C CA . GLY A 1 94 ? 17.923 2.303 -35.624 1.00 92.19 94 GLY A CA 1
ATOM 701 C C . GLY A 1 94 ? 17.508 0.913 -35.165 1.00 92.19 94 GLY A C 1
ATOM 702 O O . GLY A 1 94 ? 16.371 0.475 -35.361 1.00 92.19 94 GLY A O 1
ATOM 703 N N . THR A 1 95 ? 18.446 0.214 -34.529 1.00 94.38 95 THR A N 1
ATOM 704 C CA . THR A 1 95 ? 18.179 -1.038 -33.808 1.00 94.38 95 THR A CA 1
ATOM 705 C C . THR A 1 95 ? 18.174 -0.758 -32.315 1.00 94.38 95 THR A C 1
ATOM 707 O O . THR A 1 95 ? 19.108 -0.143 -31.799 1.00 94.38 95 THR A O 1
ATOM 710 N N . PHE A 1 96 ? 17.126 -1.216 -31.637 1.00 96.19 96 PHE A N 1
ATOM 711 C CA . PHE A 1 96 ? 16.860 -0.970 -30.229 1.00 96.19 96 PHE A CA 1
ATOM 712 C C . PHE A 1 96 ? 16.907 -2.288 -29.459 1.00 96.19 96 PHE A C 1
ATOM 714 O O . PHE A 1 96 ? 16.418 -3.307 -29.949 1.00 96.19 96 PHE A O 1
ATOM 721 N N . SER A 1 97 ? 17.458 -2.259 -28.248 1.00 97.12 97 SER A N 1
ATOM 722 C CA . SER A 1 97 ? 17.411 -3.370 -27.297 1.00 97.12 97 SER A CA 1
ATOM 723 C C . SER A 1 97 ? 16.920 -2.853 -25.955 1.00 97.12 97 SER A C 1
ATOM 725 O O . SER A 1 97 ? 17.534 -1.954 -25.386 1.00 97.12 97 SER A O 1
ATOM 727 N N . ILE A 1 98 ? 15.831 -3.413 -25.434 1.00 97.81 98 ILE A N 1
ATOM 728 C CA . ILE A 1 98 ? 15.334 -3.105 -24.094 1.00 97.81 98 ILE A CA 1
ATOM 729 C C . ILE A 1 98 ? 16.360 -3.611 -23.080 1.00 97.81 98 ILE A C 1
ATOM 731 O O . ILE A 1 98 ? 16.773 -4.767 -23.123 1.00 97.81 98 ILE A O 1
ATOM 735 N N . THR A 1 99 ? 16.799 -2.739 -22.182 1.00 97.62 99 THR A N 1
ATOM 736 C CA . THR A 1 99 ? 17.811 -3.044 -21.164 1.00 97.62 99 THR A CA 1
ATOM 737 C C . THR A 1 99 ? 17.226 -3.110 -19.762 1.00 97.62 99 THR A C 1
ATOM 739 O O . THR A 1 99 ? 17.802 -3.768 -18.900 1.00 97.62 99 THR A O 1
ATOM 742 N N . ASP A 1 100 ? 16.092 -2.448 -19.532 1.00 97.19 100 ASP A N 1
ATOM 743 C CA . ASP A 1 100 ? 15.390 -2.444 -18.252 1.00 97.19 100 ASP A CA 1
ATOM 744 C C . ASP A 1 100 ? 13.904 -2.128 -18.456 1.00 97.19 100 ASP A C 1
ATOM 746 O O . ASP A 1 100 ? 13.535 -1.395 -19.379 1.00 97.19 100 ASP A O 1
ATOM 750 N N . VAL A 1 101 ? 13.056 -2.673 -17.589 1.00 96.56 101 VAL A N 1
ATOM 751 C CA . VAL A 1 101 ? 11.597 -2.563 -17.660 1.00 96.56 101 VAL A CA 1
ATOM 752 C C . VAL A 1 101 ? 11.055 -2.286 -16.266 1.00 96.56 101 VAL A C 1
ATOM 754 O O . VAL A 1 101 ? 11.313 -3.019 -15.312 1.00 96.56 101 VAL A O 1
ATOM 757 N N . HIS A 1 102 ? 10.251 -1.236 -16.164 1.00 95.56 102 HIS A N 1
ATOM 758 C CA . HIS A 1 102 ? 9.528 -0.876 -14.961 1.00 95.56 102 HIS A CA 1
ATOM 759 C C . HIS A 1 102 ? 8.028 -0.933 -15.232 1.00 95.56 102 HIS A C 1
ATOM 761 O O . HIS A 1 102 ? 7.521 -0.255 -16.128 1.00 95.56 102 HIS A O 1
ATOM 767 N N . VAL A 1 103 ? 7.329 -1.736 -14.432 1.00 95.19 103 VAL A N 1
ATOM 768 C CA . VAL A 1 103 ? 5.885 -1.937 -14.529 1.00 95.19 103 VAL A CA 1
ATOM 769 C C . VAL A 1 103 ? 5.242 -1.565 -13.200 1.00 95.19 103 VAL A C 1
ATOM 771 O O . VAL A 1 103 ? 5.706 -1.982 -12.140 1.00 95.19 103 VAL A O 1
ATOM 774 N N . THR A 1 104 ? 4.171 -0.781 -13.257 1.00 93.69 104 THR A N 1
ATOM 775 C CA . THR A 1 104 ? 3.356 -0.403 -12.092 1.00 93.69 104 THR A CA 1
ATOM 776 C C . THR A 1 104 ? 1.880 -0.632 -12.388 1.00 93.69 104 THR A C 1
ATOM 778 O O . THR A 1 104 ? 1.488 -0.647 -13.556 1.00 93.69 104 THR A O 1
ATOM 781 N N . SER A 1 105 ? 1.043 -0.829 -11.364 1.00 90.81 105 SER A N 1
ATOM 782 C CA . SER A 1 105 ? -0.408 -0.873 -11.585 1.00 90.81 105 SER A CA 1
ATOM 783 C C . SER A 1 105 ? -0.914 0.496 -12.033 1.00 90.81 105 SER A C 1
ATOM 785 O O . SER A 1 105 ? -0.252 1.506 -11.809 1.00 90.81 105 SER A O 1
ATOM 787 N N . THR A 1 106 ? -2.068 0.559 -12.698 1.00 81.88 106 THR A N 1
ATOM 788 C CA . THR A 1 106 ? -2.673 1.858 -13.028 1.00 81.88 106 THR A CA 1
ATOM 789 C C . THR A 1 106 ? -3.610 2.338 -11.926 1.00 81.88 106 THR A C 1
ATOM 791 O O . THR A 1 106 ? -4.022 1.578 -11.057 1.00 81.88 106 THR A O 1
ATOM 794 N N . VAL A 1 107 ? -3.953 3.625 -11.966 1.00 70.94 107 VAL A N 1
ATOM 795 C CA . VAL A 1 107 ? -4.859 4.252 -10.992 1.00 70.94 107 VAL A CA 1
ATOM 796 C C . VAL A 1 107 ? -6.339 4.088 -11.374 1.00 70.94 107 VAL A C 1
ATOM 798 O O . VAL A 1 107 ? -7.208 4.346 -10.549 1.00 70.94 107 VAL A O 1
ATOM 801 N N . ASP A 1 108 ? -6.629 3.655 -12.609 1.00 72.00 108 ASP A N 1
ATOM 802 C CA . ASP A 1 108 ? -7.975 3.717 -13.202 1.00 72.00 108 ASP A CA 1
ATOM 803 C C . ASP A 1 108 ? -8.504 2.372 -13.747 1.00 72.00 108 ASP A C 1
ATOM 805 O O . ASP A 1 108 ? -9.697 2.275 -14.046 1.00 72.00 108 ASP A O 1
ATOM 809 N N . ASP A 1 109 ? -7.659 1.348 -13.938 1.00 72.25 109 ASP A N 1
ATOM 810 C CA . ASP A 1 109 ? -8.069 0.057 -14.519 1.00 72.25 109 ASP A CA 1
ATOM 811 C C . ASP A 1 109 ? -7.195 -1.111 -14.027 1.00 72.25 109 ASP A C 1
ATOM 813 O O . ASP A 1 109 ? -5.992 -1.167 -14.291 1.00 72.25 109 ASP A O 1
ATOM 817 N N . GLU A 1 110 ? -7.830 -2.080 -13.367 1.00 69.00 110 GLU A N 1
ATOM 818 C CA . GLU A 1 110 ? -7.210 -3.284 -12.797 1.00 69.00 110 GLU A CA 1
ATOM 819 C C . GLU A 1 110 ? -6.509 -4.171 -13.843 1.00 69.00 110 GLU A C 1
ATOM 821 O O . GLU A 1 110 ? -5.591 -4.919 -13.517 1.00 69.00 110 GLU A O 1
ATOM 826 N N . ARG A 1 111 ? -6.922 -4.090 -15.117 1.00 78.31 111 ARG A N 1
ATOM 827 C CA . ARG A 1 111 ? -6.373 -4.915 -16.208 1.00 78.31 111 ARG A CA 1
ATOM 828 C C . ARG A 1 111 ? -5.269 -4.233 -16.995 1.00 78.31 111 ARG A C 1
ATOM 830 O O . ARG A 1 111 ? -4.777 -4.806 -17.969 1.00 78.31 111 ARG A O 1
ATOM 837 N N . ASN A 1 112 ? -4.901 -3.017 -16.605 1.00 87.19 112 ASN A N 1
ATOM 838 C CA . ASN A 1 112 ? -3.819 -2.289 -17.236 1.00 87.19 112 ASN A CA 1
ATOM 839 C C . ASN A 1 112 ? -2.678 -2.062 -16.249 1.00 87.19 112 ASN A C 1
ATOM 841 O O . ASN A 1 112 ? -2.881 -1.827 -15.058 1.00 87.19 112 ASN A O 1
ATOM 845 N N . ALA A 1 113 ? -1.471 -2.048 -16.795 1.00 92.06 113 ALA A N 1
ATOM 846 C CA . ALA A 1 113 ? -0.263 -1.628 -16.117 1.00 92.06 113 ALA A CA 1
ATOM 847 C C . ALA A 1 113 ? 0.330 -0.411 -16.831 1.00 92.06 113 ALA A C 1
ATOM 849 O O . ALA A 1 113 ? 0.189 -0.253 -18.045 1.00 92.06 113 ALA A O 1
ATOM 850 N N . HIS A 1 114 ? 1.006 0.459 -16.091 1.00 94.06 114 HIS A N 1
ATOM 851 C CA . HIS A 1 114 ? 1.841 1.503 -16.672 1.00 94.06 114 HIS A CA 1
ATOM 852 C C . HIS A 1 114 ? 3.251 0.949 -16.876 1.00 94.06 114 HIS A C 1
ATOM 854 O O . HIS A 1 114 ? 3.855 0.445 -15.927 1.00 94.06 114 HIS A O 1
ATOM 860 N N . VAL A 1 115 ? 3.750 1.011 -18.114 1.00 95.56 115 VAL A N 1
ATOM 861 C CA . VAL A 1 115 ? 5.042 0.424 -18.495 1.00 95.56 115 VAL A CA 1
ATOM 862 C C . VAL A 1 115 ? 5.997 1.512 -18.971 1.00 95.56 115 VAL A C 1
ATOM 864 O O . VAL A 1 115 ? 5.699 2.269 -19.897 1.00 95.56 115 VAL A O 1
ATOM 867 N N . VAL A 1 116 ? 7.181 1.549 -18.369 1.00 95.75 116 VAL A N 1
ATOM 868 C CA . VAL A 1 116 ? 8.311 2.378 -18.794 1.00 95.75 116 VAL A CA 1
ATOM 869 C C . VAL A 1 116 ? 9.485 1.460 -19.076 1.00 95.75 116 VAL A C 1
ATOM 871 O O . VAL A 1 116 ? 9.773 0.565 -18.286 1.00 95.75 116 VAL A O 1
ATOM 874 N N . VAL A 1 117 ? 10.183 1.684 -20.184 1.00 97.06 117 VAL A N 1
ATOM 875 C CA . VAL A 1 117 ? 11.354 0.882 -20.550 1.00 97.06 117 VAL A CA 1
ATOM 876 C C . VAL A 1 117 ? 12.572 1.756 -20.790 1.00 97.06 117 VAL A C 1
ATOM 878 O O . VAL A 1 117 ? 12.465 2.881 -21.287 1.00 97.06 117 VAL A O 1
ATOM 881 N N . ARG A 1 118 ? 13.741 1.219 -20.454 1.00 97.38 118 ARG A N 1
ATOM 882 C CA . ARG A 1 118 ? 15.038 1.716 -20.907 1.00 97.38 118 ARG A CA 1
ATOM 883 C C . ARG A 1 118 ? 15.461 0.886 -22.104 1.00 97.38 118 ARG A C 1
ATOM 885 O O . ARG A 1 118 ? 15.357 -0.337 -22.062 1.00 97.38 118 ARG A O 1
ATOM 892 N N . ALA A 1 119 ? 15.950 1.534 -23.150 1.00 97.44 119 ALA A N 1
ATOM 893 C CA . ALA A 1 119 ? 16.524 0.840 -24.288 1.00 97.44 119 ALA A CA 1
ATOM 894 C C . ALA A 1 119 ? 17.846 1.468 -24.721 1.00 97.44 119 ALA A C 1
ATOM 896 O O . ALA A 1 119 ? 18.025 2.685 -24.670 1.00 97.44 119 ALA A O 1
ATOM 897 N N . GLU A 1 120 ? 18.754 0.617 -25.172 1.00 96.62 120 GLU A N 1
ATOM 898 C CA . GLU A 1 120 ? 19.928 0.976 -25.954 1.00 96.62 120 GLU A CA 1
ATOM 899 C C . GLU A 1 120 ? 19.517 1.135 -27.421 1.00 96.62 120 GLU A C 1
ATOM 901 O O . GLU A 1 120 ? 18.731 0.334 -27.927 1.00 96.62 120 GLU A O 1
ATOM 906 N N . VAL A 1 121 ? 20.061 2.135 -28.116 1.00 95.31 121 VAL A N 1
ATOM 907 C CA . VAL A 1 121 ? 19.907 2.297 -29.566 1.00 95.31 121 VAL A CA 1
ATOM 908 C C . VAL A 1 121 ? 21.261 2.421 -30.254 1.00 95.31 121 VAL A C 1
ATOM 910 O O . VAL A 1 121 ? 22.145 3.153 -29.805 1.00 95.31 121 VAL A O 1
ATOM 913 N N . THR A 1 122 ? 21.392 1.712 -31.374 1.00 92.31 122 THR A N 1
ATOM 914 C CA . THR A 1 122 ? 22.505 1.822 -32.322 1.00 92.31 122 THR A CA 1
ATOM 915 C C . THR A 1 122 ? 21.969 2.276 -33.680 1.00 92.31 122 THR A C 1
ATOM 917 O O . THR A 1 122 ? 20.999 1.702 -34.182 1.00 92.31 122 THR A O 1
ATOM 920 N N . GLY A 1 123 ? 22.624 3.266 -34.292 1.00 90.00 123 GLY A N 1
ATOM 921 C CA . GLY A 1 123 ? 22.185 3.889 -35.545 1.00 90.00 123 GLY A CA 1
ATOM 922 C C . GLY A 1 123 ? 21.534 5.247 -35.297 1.00 90.00 123 GLY A C 1
ATOM 923 O O . GLY A 1 123 ? 21.931 5.964 -34.377 1.00 90.00 123 GLY A O 1
ATOM 924 N N . ASP A 1 124 ? 20.537 5.597 -36.106 1.00 90.62 124 ASP A N 1
ATOM 925 C CA . ASP A 1 124 ? 19.800 6.845 -35.924 1.00 90.62 124 ASP A CA 1
ATOM 926 C C . ASP A 1 124 ? 18.848 6.732 -34.726 1.00 90.62 124 ASP A C 1
ATOM 928 O O . ASP A 1 124 ? 18.094 5.765 -34.581 1.00 90.62 124 ASP A O 1
ATOM 932 N N . TYR A 1 125 ? 18.861 7.747 -33.862 1.00 89.25 125 TYR A N 1
ATOM 933 C CA . TYR A 1 125 ? 18.060 7.779 -32.643 1.00 89.25 125 TYR A CA 1
ATOM 934 C C . TYR A 1 125 ? 16.965 8.859 -32.691 1.00 89.25 125 TYR A C 1
ATOM 936 O O . TYR A 1 125 ? 17.182 9.968 -33.194 1.00 89.25 125 TYR A O 1
ATOM 944 N N . PRO A 1 126 ? 15.769 8.572 -32.143 1.00 91.00 126 PRO A N 1
ATOM 945 C CA . PRO A 1 126 ? 14.658 9.512 -32.138 1.00 91.00 126 PRO A CA 1
ATOM 946 C C . PRO A 1 126 ? 14.903 10.693 -31.194 1.00 91.00 126 PRO A C 1
ATOM 948 O O . PRO A 1 126 ? 15.634 10.615 -30.206 1.00 91.00 126 PRO A O 1
ATOM 951 N N . ARG A 1 127 ? 14.207 11.804 -31.452 1.00 91.56 127 ARG A N 1
ATOM 952 C CA . ARG A 1 127 ? 14.172 12.947 -30.529 1.00 91.56 127 ARG A CA 1
ATOM 953 C C . ARG A 1 127 ? 13.226 12.670 -29.363 1.00 91.56 127 ARG A C 1
ATOM 955 O O . ARG A 1 127 ? 12.227 11.970 -29.523 1.00 91.56 127 ARG A O 1
ATOM 962 N N . ILE A 1 128 ? 13.463 13.321 -28.226 1.00 94.81 128 ILE A N 1
ATOM 963 C CA . ILE A 1 128 ? 12.495 13.357 -27.120 1.00 94.81 128 ILE A CA 1
ATOM 964 C C . ILE A 1 128 ? 11.136 13.868 -27.633 1.00 94.81 128 ILE A C 1
ATOM 966 O O . ILE A 1 128 ? 11.067 14.842 -28.383 1.00 94.81 128 ILE A O 1
ATOM 970 N N . GLY A 1 129 ? 10.061 13.195 -27.224 1.00 94.12 129 GLY A N 1
ATOM 971 C CA . GLY A 1 129 ? 8.678 13.440 -27.630 1.00 94.12 129 GLY A CA 1
ATOM 972 C C . GLY A 1 129 ? 8.193 12.578 -28.798 1.00 94.12 129 GLY A C 1
ATOM 97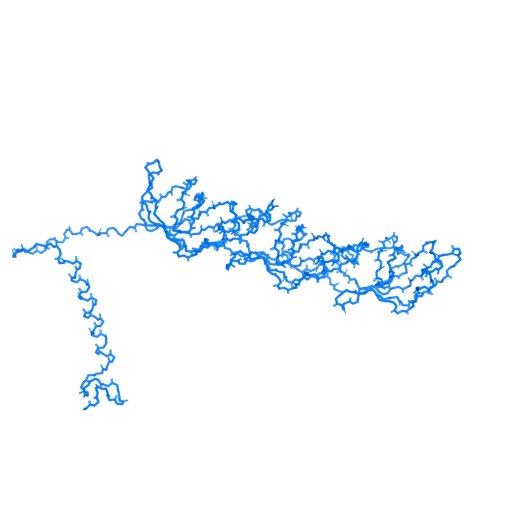3 O O . GLY A 1 129 ? 6.977 12.480 -28.988 1.00 94.12 129 GLY A O 1
ATOM 974 N N . THR A 1 130 ? 9.110 11.941 -29.536 1.00 94.25 130 THR A N 1
ATOM 975 C CA . THR A 1 130 ? 8.790 11.046 -30.662 1.00 94.25 130 THR A CA 1
ATOM 976 C C . THR A 1 130 ? 8.028 9.826 -30.164 1.00 94.25 130 THR A C 1
ATOM 978 O O . THR A 1 130 ? 8.359 9.263 -29.119 1.00 94.25 130 THR A O 1
ATOM 981 N N . ASP A 1 131 ? 7.006 9.428 -30.913 1.00 93.25 131 ASP A N 1
ATOM 982 C CA . ASP A 1 131 ? 6.299 8.176 -30.700 1.00 93.25 131 ASP A CA 1
ATOM 983 C C . ASP A 1 131 ? 6.972 7.061 -31.501 1.00 93.25 131 ASP A C 1
ATOM 985 O O . ASP A 1 131 ? 7.167 7.181 -32.707 1.00 93.25 131 ASP A O 1
ATOM 989 N N . LEU A 1 132 ? 7.321 5.978 -30.823 1.00 93.19 132 LEU A N 1
ATOM 990 C CA . LEU A 1 132 ? 8.007 4.830 -31.383 1.00 93.19 132 LEU A CA 1
ATOM 991 C C . LEU A 1 132 ? 7.069 3.631 -31.365 1.00 93.19 132 LEU A C 1
ATOM 993 O O . LEU A 1 132 ? 6.550 3.256 -30.313 1.00 93.19 132 LEU A O 1
ATOM 997 N N . ARG A 1 133 ? 6.855 3.017 -32.527 1.00 93.81 133 ARG A N 1
ATOM 998 C CA . ARG A 1 133 ? 6.179 1.724 -32.609 1.00 93.81 133 ARG A CA 1
ATOM 999 C C . ARG A 1 133 ? 7.187 0.627 -32.282 1.00 93.81 133 ARG A C 1
ATOM 1001 O O . ARG A 1 133 ? 8.218 0.528 -32.938 1.00 93.81 133 ARG A O 1
ATOM 1008 N N . ILE A 1 134 ? 6.857 -0.193 -31.296 1.00 94.00 134 ILE A N 1
ATOM 1009 C CA . ILE A 1 134 ? 7.637 -1.359 -30.892 1.00 94.00 134 ILE A CA 1
ATOM 1010 C C . ILE A 1 134 ? 6.918 -2.581 -31.446 1.00 94.00 134 ILE A C 1
ATOM 1012 O O . ILE A 1 134 ? 5.754 -2.825 -31.124 1.00 94.00 134 ILE A O 1
ATOM 1016 N N . GLU A 1 135 ? 7.600 -3.318 -32.308 1.00 95.19 135 GLU A N 1
ATOM 1017 C CA . GLU A 1 135 ? 7.083 -4.525 -32.939 1.00 95.19 135 GLU A CA 1
ATOM 1018 C C . GLU A 1 135 ? 8.110 -5.636 -32.750 1.00 95.19 135 GLU A C 1
ATOM 1020 O O . GLU A 1 135 ? 9.223 -5.558 -33.270 1.00 95.19 135 GLU A O 1
ATOM 1025 N N . THR A 1 136 ? 7.732 -6.633 -31.956 1.00 94.31 136 THR A N 1
ATOM 1026 C CA . THR A 1 136 ? 8.504 -7.852 -31.713 1.00 94.31 136 THR A CA 1
ATOM 1027 C C . THR A 1 136 ? 7.752 -9.044 -32.303 1.00 94.31 136 THR A C 1
ATOM 1029 O O . THR A 1 136 ? 6.634 -8.913 -32.811 1.00 94.31 136 THR A O 1
ATOM 1032 N N . ASP A 1 137 ? 8.341 -10.235 -32.215 1.00 92.19 137 ASP A N 1
ATOM 1033 C CA . ASP A 1 137 ? 7.653 -11.467 -32.612 1.00 92.19 137 ASP A CA 1
ATOM 1034 C C . ASP A 1 137 ? 6.460 -11.805 -31.691 1.00 92.19 137 ASP A C 1
ATOM 1036 O O . ASP A 1 137 ? 5.561 -12.549 -32.092 1.00 92.19 137 ASP A O 1
ATOM 1040 N N . GLU A 1 138 ? 6.433 -11.266 -30.465 1.00 93.25 138 GLU A N 1
ATOM 1041 C CA . GLU A 1 138 ? 5.434 -11.604 -29.446 1.00 93.25 138 GLU A CA 1
ATOM 1042 C C . GLU A 1 138 ? 4.351 -10.539 -29.257 1.00 93.25 138 GLU A C 1
ATOM 1044 O O . GLU A 1 138 ? 3.212 -10.874 -28.912 1.00 93.25 138 GLU A O 1
ATOM 1049 N N . TYR A 1 139 ? 4.674 -9.262 -29.474 1.00 95.75 139 TYR A N 1
ATOM 1050 C CA . TYR A 1 139 ? 3.746 -8.169 -29.219 1.00 95.75 139 TYR A CA 1
ATOM 1051 C C . TYR A 1 139 ? 3.995 -6.936 -30.090 1.00 95.75 139 TYR A C 1
ATOM 1053 O O . TYR A 1 139 ? 5.039 -6.737 -30.708 1.00 95.75 139 TYR A O 1
ATOM 1061 N N . VAL A 1 140 ? 2.983 -6.071 -30.109 1.00 95.94 140 VAL A N 1
ATOM 1062 C CA . VAL A 1 140 ? 3.033 -4.762 -30.751 1.00 95.94 140 VAL A CA 1
ATOM 1063 C C . VAL A 1 140 ? 2.534 -3.728 -29.763 1.00 95.94 140 VAL A C 1
ATOM 1065 O O . VAL A 1 140 ? 1.423 -3.852 -29.246 1.00 95.94 140 VAL A O 1
ATOM 1068 N N . THR A 1 141 ? 3.317 -2.677 -29.558 1.00 96.38 141 THR A N 1
ATOM 1069 C CA . THR A 1 141 ? 2.927 -1.537 -28.733 1.00 96.38 141 THR A CA 1
ATOM 1070 C C . THR A 1 141 ? 3.532 -0.235 -29.262 1.00 96.38 141 THR A C 1
ATOM 1072 O O . THR A 1 141 ? 4.197 -0.208 -30.299 1.00 96.38 141 THR A O 1
ATOM 1075 N N . GLN A 1 142 ? 3.243 0.873 -28.594 1.00 95.06 142 GLN A N 1
ATOM 1076 C CA . GLN A 1 142 ? 3.760 2.191 -28.921 1.00 95.06 142 GLN A CA 1
ATOM 1077 C C . GLN A 1 142 ? 4.218 2.880 -27.641 1.00 95.06 142 GLN A C 1
ATOM 1079 O O . GLN A 1 142 ? 3.548 2.789 -26.616 1.00 95.06 142 GLN A O 1
ATOM 1084 N N . GLY A 1 143 ? 5.343 3.585 -27.715 1.00 94.69 143 GLY A N 1
ATOM 1085 C CA . GLY A 1 143 ? 5.896 4.335 -26.596 1.00 94.69 143 GLY A CA 1
ATOM 1086 C C . GLY A 1 143 ? 6.374 5.715 -26.993 1.00 94.69 143 GLY A C 1
ATOM 1087 O O . GLY A 1 143 ? 6.810 5.932 -28.118 1.00 94.69 143 GLY A O 1
ATOM 1088 N N . LYS A 1 144 ? 6.323 6.657 -26.057 1.00 95.88 144 LYS A N 1
ATOM 1089 C CA . LYS A 1 144 ? 6.850 8.006 -26.245 1.00 95.88 144 LYS A CA 1
ATOM 1090 C C . LYS A 1 144 ? 8.255 8.109 -25.669 1.00 95.88 144 LYS A C 1
ATOM 1092 O O . LYS A 1 144 ? 8.474 7.771 -24.510 1.00 95.88 144 LYS A O 1
ATOM 1097 N N . VAL A 1 145 ? 9.196 8.644 -26.441 1.00 95.50 145 VAL A N 1
ATOM 1098 C CA . VAL A 1 145 ? 10.553 8.941 -25.958 1.00 95.50 145 VAL A CA 1
ATOM 1099 C C . VAL A 1 145 ? 10.481 10.088 -24.952 1.00 95.50 145 VAL A C 1
ATOM 1101 O O . VAL A 1 145 ? 10.083 11.199 -25.301 1.00 95.50 145 VAL A O 1
ATOM 1104 N N . THR A 1 146 ? 10.867 9.841 -23.705 1.00 93.94 146 THR A N 1
ATOM 1105 C CA . THR A 1 146 ? 10.806 10.828 -22.611 1.00 93.94 146 THR A CA 1
ATOM 1106 C C . THR A 1 146 ? 12.177 11.306 -22.146 1.00 93.94 146 THR A C 1
ATOM 1108 O O . THR A 1 146 ? 12.279 12.426 -21.646 1.00 93.94 146 THR A O 1
ATOM 1111 N N . ALA A 1 147 ? 13.227 10.515 -22.369 1.00 93.31 147 ALA A N 1
ATOM 1112 C CA . ALA A 1 147 ? 14.611 10.884 -22.095 1.00 93.31 147 ALA A CA 1
ATOM 1113 C C . ALA A 1 147 ? 15.552 10.288 -23.147 1.00 93.31 147 ALA A C 1
ATOM 1115 O O . ALA A 1 147 ? 15.219 9.287 -23.786 1.00 93.31 147 ALA A O 1
ATOM 1116 N N . LEU A 1 148 ? 16.706 10.931 -23.311 1.00 94.44 148 LEU A N 1
ATOM 1117 C CA . LEU A 1 148 ? 17.804 10.490 -24.160 1.00 94.44 148 LEU A CA 1
ATOM 1118 C C . LEU A 1 148 ? 19.114 10.848 -23.454 1.00 94.44 148 LEU A C 1
ATOM 1120 O O . LEU A 1 148 ? 19.352 12.027 -23.189 1.00 94.44 148 LEU A O 1
ATOM 1124 N N . ASP A 1 149 ? 19.937 9.843 -23.190 1.00 94.06 149 ASP A N 1
ATOM 1125 C CA . ASP A 1 149 ? 21.177 9.944 -22.431 1.00 94.06 149 ASP A CA 1
ATOM 1126 C C . ASP A 1 149 ? 22.342 9.292 -23.191 1.00 94.06 149 ASP A C 1
ATOM 1128 O O . ASP A 1 149 ? 22.154 8.444 -24.070 1.00 94.06 149 ASP A O 1
ATOM 1132 N N . ASP A 1 150 ? 23.562 9.695 -22.835 1.00 92.69 150 ASP A N 1
ATOM 1133 C CA . ASP A 1 150 ? 24.804 9.160 -23.404 1.00 92.69 150 ASP A CA 1
ATOM 1134 C C . ASP A 1 150 ? 25.195 7.801 -22.791 1.00 92.69 150 ASP A C 1
ATOM 1136 O O . ASP A 1 150 ? 25.946 7.035 -23.394 1.00 92.69 150 ASP A O 1
ATOM 1140 N N . ASP A 1 151 ? 24.677 7.489 -21.601 1.00 91.06 151 ASP A N 1
ATOM 1141 C CA . ASP A 1 151 ? 24.973 6.272 -20.849 1.00 91.06 151 ASP A CA 1
ATOM 1142 C C . ASP A 1 151 ? 23.792 5.815 -19.966 1.00 91.06 151 ASP A C 1
ATOM 1144 O O . ASP A 1 151 ? 22.760 6.482 -19.867 1.00 91.06 151 ASP A O 1
ATOM 1148 N N . GLY A 1 152 ? 23.933 4.641 -19.342 1.00 90.88 152 GLY A N 1
ATOM 1149 C CA . GLY A 1 152 ? 22.974 4.089 -18.380 1.00 90.88 152 GLY A CA 1
ATOM 1150 C C . GLY A 1 152 ? 21.983 3.092 -18.985 1.00 90.88 152 GLY A C 1
ATOM 1151 O O . GLY A 1 152 ? 21.121 3.448 -19.784 1.00 90.88 152 GLY A O 1
ATOM 1152 N N . THR A 1 153 ? 22.066 1.837 -18.543 1.00 93.88 153 THR A N 1
ATOM 1153 C CA . THR A 1 153 ? 21.214 0.723 -19.000 1.00 93.88 153 THR A CA 1
ATOM 1154 C C . THR A 1 153 ? 19.978 0.497 -18.129 1.00 93.88 153 THR A C 1
ATOM 1156 O O . THR A 1 153 ? 19.146 -0.332 -18.476 1.00 93.88 153 THR A O 1
ATOM 1159 N N . SER A 1 154 ? 19.844 1.198 -17.003 1.00 94.12 154 SER A N 1
ATOM 1160 C CA . SER A 1 154 ? 18.759 1.009 -16.033 1.00 94.12 154 SER A CA 1
ATOM 1161 C C . SER A 1 154 ? 17.906 2.261 -15.873 1.00 94.12 154 SER A C 1
ATOM 1163 O O . SER A 1 154 ? 18.399 3.381 -16.014 1.00 94.12 154 SER A O 1
ATOM 1165 N N . LEU A 1 155 ? 16.638 2.067 -15.522 1.00 93.06 155 LEU A N 1
ATOM 1166 C CA . LEU A 1 155 ? 15.743 3.128 -15.080 1.00 93.06 155 LEU A CA 1
ATOM 1167 C C . LEU A 1 155 ? 16.109 3.560 -13.656 1.00 93.06 155 LEU A C 1
ATOM 1169 O O . LEU A 1 155 ? 16.496 2.745 -12.816 1.00 93.06 155 LEU A O 1
ATOM 1173 N N . GLU A 1 156 ? 15.949 4.848 -13.357 1.00 90.62 156 GLU A N 1
ATOM 1174 C CA . GLU A 1 156 ? 16.146 5.371 -12.003 1.00 90.62 156 GLU A CA 1
ATOM 1175 C C . GLU A 1 156 ? 14.941 5.016 -11.124 1.00 90.62 156 GLU A C 1
ATOM 1177 O O . GLU A 1 156 ? 14.043 5.828 -10.902 1.00 90.62 156 GLU A O 1
ATOM 1182 N N . THR A 1 157 ? 14.897 3.781 -10.632 1.00 92.56 157 THR A N 1
ATOM 1183 C CA . THR A 1 157 ? 13.830 3.301 -9.747 1.00 92.56 157 THR A CA 1
ATOM 1184 C C . THR A 1 157 ? 14.288 3.218 -8.294 1.00 92.56 157 THR A C 1
ATOM 1186 O O . THR A 1 157 ? 15.470 3.054 -7.993 1.00 92.56 157 THR A O 1
ATOM 1189 N N . THR A 1 158 ? 13.345 3.371 -7.369 1.00 92.62 158 THR A N 1
ATOM 1190 C CA . THR A 1 158 ? 13.567 3.186 -5.932 1.00 92.62 158 THR A CA 1
ATOM 1191 C C . THR A 1 158 ? 12.331 2.586 -5.284 1.00 92.62 158 THR A C 1
ATOM 1193 O O . THR A 1 158 ? 11.209 2.790 -5.755 1.00 92.62 158 THR A O 1
ATOM 1196 N N . THR A 1 159 ? 12.532 1.888 -4.174 1.00 94.81 159 THR A N 1
ATOM 1197 C CA . THR A 1 159 ? 11.446 1.528 -3.266 1.00 94.81 159 THR A CA 1
ATOM 1198 C C . THR A 1 159 ? 11.084 2.748 -2.423 1.00 94.81 159 THR A C 1
ATOM 1200 O O . THR A 1 159 ? 11.966 3.364 -1.822 1.00 94.81 159 THR A O 1
ATOM 1203 N N . THR A 1 160 ? 9.806 3.118 -2.425 1.00 95.75 160 THR A N 1
ATOM 1204 C CA . THR A 1 160 ? 9.246 4.204 -1.617 1.00 95.75 160 THR A CA 1
ATOM 1205 C C . THR A 1 160 ? 8.292 3.594 -0.588 1.00 95.75 160 THR A C 1
ATOM 1207 O O . THR A 1 160 ? 7.255 3.068 -1.004 1.00 95.75 160 THR A O 1
ATOM 1210 N N . PRO A 1 161 ? 8.615 3.653 0.717 1.00 97.19 161 PRO A N 1
ATOM 1211 C CA . PRO A 1 161 ? 7.717 3.186 1.764 1.00 97.19 161 PRO A CA 1
ATOM 1212 C C . PRO A 1 161 ? 6.546 4.159 1.915 1.00 97.19 161 PRO A C 1
ATOM 1214 O O . PRO A 1 161 ? 6.733 5.379 1.909 1.00 97.19 161 PRO A O 1
ATOM 1217 N N . VAL A 1 162 ? 5.340 3.619 2.043 1.00 97.25 162 VAL A N 1
ATOM 1218 C CA . VAL A 1 162 ? 4.105 4.388 2.205 1.00 97.25 162 VAL A CA 1
ATOM 1219 C C . VAL A 1 162 ? 3.169 3.721 3.201 1.00 97.25 162 VAL A C 1
ATOM 1221 O O . VAL A 1 162 ? 3.075 2.495 3.272 1.00 97.25 162 VAL A O 1
ATOM 1224 N N . LEU A 1 163 ? 2.411 4.543 3.919 1.00 97.62 163 LEU A N 1
ATOM 1225 C CA . LEU A 1 163 ? 1.299 4.109 4.741 1.00 97.62 163 LEU A CA 1
ATOM 1226 C C . LEU A 1 163 ? 0.016 4.403 3.977 1.00 97.62 163 LEU A C 1
ATOM 1228 O O . LEU A 1 163 ? -0.295 5.559 3.675 1.00 97.62 163 LEU A O 1
ATOM 1232 N N . LEU A 1 164 ? -0.723 3.347 3.672 1.00 97.19 164 LEU 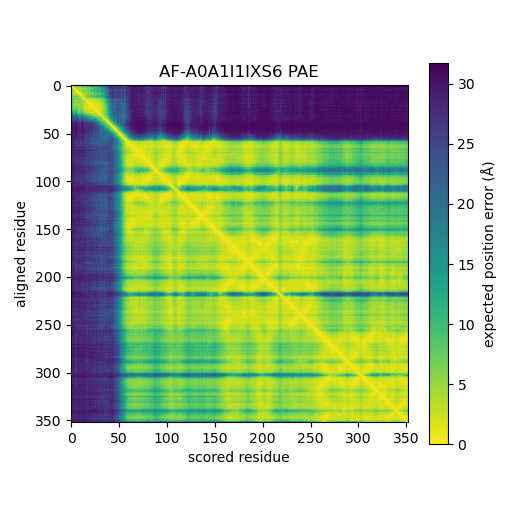A N 1
ATOM 1233 C CA . LEU A 1 164 ? -1.979 3.389 2.945 1.00 97.19 164 LEU A CA 1
ATOM 1234 C C . LEU A 1 164 ? -3.151 3.126 3.889 1.00 97.19 164 LEU A C 1
ATOM 1236 O O . LEU A 1 164 ? -3.042 2.338 4.829 1.00 97.19 164 LEU A O 1
ATOM 1240 N N . GLU A 1 165 ? -4.295 3.733 3.600 1.00 96.94 165 GLU A N 1
ATOM 1241 C CA . GLU A 1 165 ? -5.552 3.501 4.305 1.00 96.94 165 GLU A CA 1
ATOM 1242 C C . GLU A 1 165 ? -6.661 3.117 3.327 1.00 96.94 165 GLU A C 1
ATOM 1244 O O . GLU A 1 165 ? -6.788 3.670 2.232 1.00 96.94 165 GLU A O 1
ATOM 1249 N N . THR A 1 166 ? -7.484 2.151 3.725 1.00 96.94 166 THR A N 1
ATOM 1250 C CA . THR A 1 166 ? -8.694 1.776 2.991 1.00 96.94 166 THR A CA 1
ATOM 1251 C C . THR A 1 166 ? -9.737 1.163 3.924 1.00 96.94 166 THR A C 1
ATOM 1253 O O . THR A 1 166 ? -9.455 0.856 5.081 1.00 96.94 166 THR A O 1
ATOM 1256 N N . THR A 1 167 ? -10.965 0.984 3.440 1.00 96.25 167 THR A N 1
ATOM 1257 C CA . THR A 1 167 ? -12.011 0.219 4.131 1.00 96.25 167 THR A CA 1
ATOM 1258 C C . THR A 1 167 ? -12.473 -0.915 3.234 1.00 96.25 167 THR A C 1
ATOM 1260 O O . THR A 1 167 ? -12.856 -0.692 2.086 1.00 96.25 167 THR A O 1
ATOM 1263 N N . VAL A 1 168 ? -12.450 -2.138 3.756 1.00 96.62 168 VAL A N 1
ATOM 1264 C CA . VAL A 1 168 ? -12.731 -3.356 2.991 1.00 96.62 168 VAL A CA 1
ATOM 1265 C C . VAL A 1 168 ? -13.691 -4.281 3.735 1.00 96.62 168 VAL A C 1
ATOM 1267 O O . VAL A 1 168 ? -13.939 -4.131 4.931 1.00 96.62 168 VAL A O 1
ATOM 1270 N N . SER A 1 169 ? -14.231 -5.267 3.017 1.00 95.62 169 SER A N 1
ATOM 1271 C CA . SER A 1 169 ? -15.036 -6.337 3.618 1.00 95.62 169 SER A CA 1
ATOM 1272 C C . SER A 1 169 ? -14.192 -7.278 4.485 1.00 95.62 169 SER A C 1
ATOM 1274 O O . SER A 1 169 ? -13.003 -7.445 4.217 1.00 95.62 169 SER A O 1
ATOM 1276 N N . GLU A 1 170 ? -14.804 -7.985 5.439 1.00 91.31 170 GLU A N 1
ATOM 1277 C CA . GLU A 1 170 ? -14.156 -9.050 6.229 1.00 91.31 170 GLU A CA 1
ATOM 1278 C C . GLU A 1 170 ? -13.406 -10.063 5.347 1.00 91.31 170 GLU A C 1
ATOM 1280 O O . GLU A 1 170 ? -12.262 -10.434 5.622 1.00 91.31 170 GLU A O 1
ATOM 1285 N N . ARG A 1 171 ? -14.021 -10.479 4.233 1.00 92.44 171 ARG A N 1
ATOM 1286 C CA . ARG A 1 171 ? -13.409 -11.421 3.287 1.00 92.44 171 ARG A CA 1
ATOM 1287 C C . ARG A 1 171 ? -12.092 -10.887 2.723 1.00 92.44 171 ARG A C 1
ATOM 1289 O O . ARG A 1 171 ? -11.141 -11.648 2.595 1.00 92.44 171 ARG A O 1
ATOM 1296 N N . THR A 1 172 ? -12.046 -9.607 2.362 1.00 95.69 172 THR A N 1
ATOM 1297 C CA . THR A 1 172 ? -10.816 -8.969 1.878 1.00 95.69 172 THR A CA 1
ATOM 1298 C C . THR A 1 172 ? -9.834 -8.803 3.029 1.00 95.69 172 THR A C 1
ATOM 1300 O O . THR A 1 172 ? -8.703 -9.255 2.918 1.00 95.69 172 THR A O 1
ATOM 1303 N N . ALA A 1 173 ? -10.277 -8.251 4.163 1.00 93.88 173 ALA A N 1
ATOM 1304 C CA . ALA A 1 173 ? -9.454 -8.015 5.348 1.00 93.88 173 ALA A CA 1
ATOM 1305 C C . ALA A 1 173 ? -8.733 -9.281 5.825 1.00 93.88 173 ALA A C 1
ATOM 1307 O O . ALA A 1 173 ? -7.567 -9.228 6.194 1.00 93.88 173 ALA A O 1
ATOM 1308 N N . THR A 1 174 ? -9.393 -10.438 5.788 1.00 90.19 174 THR A N 1
ATOM 1309 C CA . THR A 1 174 ? -8.802 -11.734 6.160 1.00 90.19 174 THR A CA 1
ATOM 1310 C C . THR A 1 174 ? -7.837 -12.299 5.113 1.00 90.19 174 THR A C 1
ATOM 1312 O O . THR A 1 174 ? -7.009 -13.133 5.468 1.00 90.19 174 THR A O 1
ATOM 1315 N N . GLY A 1 175 ? -7.896 -11.830 3.862 1.00 93.31 175 GLY A N 1
ATOM 1316 C CA . GLY A 1 175 ? -6.990 -12.224 2.778 1.00 93.31 175 GLY A CA 1
ATOM 1317 C C . GLY A 1 175 ? -5.661 -11.460 2.738 1.00 93.31 175 GLY A C 1
ATOM 1318 O O . GLY A 1 175 ? -4.664 -12.034 2.319 1.00 93.31 175 GLY A O 1
ATOM 1319 N N . ILE A 1 176 ? -5.625 -10.204 3.204 1.00 95.88 176 ILE A N 1
ATOM 1320 C CA . ILE A 1 176 ? -4.442 -9.326 3.081 1.00 95.88 176 ILE A CA 1
ATOM 1321 C C . ILE A 1 176 ? -3.266 -9.851 3.908 1.00 95.88 176 ILE A C 1
ATOM 1323 O O . ILE A 1 176 ? -3.341 -9.826 5.130 1.00 95.88 176 ILE A O 1
ATOM 1327 N N . THR A 1 177 ? -2.150 -10.254 3.325 1.00 94.56 177 THR A N 1
ATOM 1328 C CA . THR A 1 177 ? -1.019 -10.809 4.087 1.00 94.56 177 THR A CA 1
ATOM 1329 C C . THR A 1 177 ? 0.233 -9.945 3.952 1.00 94.56 177 THR A C 1
ATOM 1331 O O . THR A 1 177 ? 0.494 -9.350 2.911 1.00 94.56 177 THR A O 1
ATOM 1334 N N . GLU A 1 178 ? 1.021 -9.853 5.027 1.00 96.25 178 GLU A N 1
ATOM 1335 C CA . GLU A 1 178 ? 2.361 -9.262 4.949 1.00 96.25 178 GLU A CA 1
ATOM 1336 C C . GLU A 1 178 ? 3.232 -10.083 3.988 1.00 96.25 178 GLU A C 1
ATOM 1338 O O . GLU A 1 178 ? 3.289 -11.311 4.075 1.00 96.25 178 GLU A O 1
ATOM 1343 N N . GLY A 1 179 ? 3.910 -9.401 3.069 1.00 97.56 179 GLY A N 1
ATOM 1344 C CA . GLY A 1 179 ? 4.659 -10.008 1.975 1.00 97.56 179 GLY A CA 1
ATOM 1345 C C . GLY A 1 179 ? 3.851 -10.248 0.698 1.00 97.56 179 GLY A C 1
ATOM 1346 O O . GLY A 1 179 ? 4.449 -10.689 -0.283 1.00 97.56 179 GLY A O 1
ATOM 1347 N N . ASP A 1 180 ? 2.545 -9.951 0.670 1.00 98.00 180 ASP A N 1
ATOM 1348 C CA . ASP A 1 180 ? 1.774 -9.975 -0.577 1.00 98.00 180 ASP A CA 1
ATOM 1349 C C . ASP A 1 180 ? 2.333 -8.949 -1.567 1.00 98.00 180 ASP A C 1
ATOM 1351 O O . ASP A 1 180 ? 2.709 -7.834 -1.191 1.00 98.00 180 ASP A O 1
ATOM 1355 N N . THR A 1 181 ? 2.377 -9.321 -2.845 1.00 97.25 181 THR A N 1
ATOM 1356 C CA . THR A 1 181 ? 2.963 -8.497 -3.901 1.00 97.25 181 THR A CA 1
ATOM 1357 C C . THR A 1 181 ? 1.972 -8.207 -5.021 1.00 97.25 181 THR A C 1
ATOM 1359 O O . THR A 1 181 ? 1.190 -9.065 -5.429 1.00 97.25 181 THR A O 1
ATOM 1362 N N . VAL A 1 182 ? 2.046 -6.991 -5.561 1.00 95.00 182 VAL A N 1
ATOM 1363 C CA . VAL A 1 182 ? 1.485 -6.680 -6.881 1.00 95.00 182 VAL A CA 1
ATOM 1364 C C . VAL A 1 182 ? 2.543 -7.059 -7.907 1.00 95.00 182 VAL A C 1
ATOM 1366 O O . VAL A 1 182 ? 3.666 -6.550 -7.843 1.00 95.00 182 VAL A O 1
ATOM 1369 N N . THR A 1 183 ? 2.203 -7.947 -8.840 1.00 92.94 183 THR A N 1
ATOM 1370 C CA . THR A 1 183 ? 3.144 -8.443 -9.853 1.00 92.94 183 THR A CA 1
ATOM 1371 C C . THR A 1 183 ? 2.550 -8.392 -11.252 1.00 92.94 183 THR A C 1
ATOM 1373 O O . THR A 1 183 ? 1.361 -8.628 -11.440 1.00 92.94 183 THR A O 1
ATOM 1376 N N . PHE A 1 184 ? 3.406 -8.098 -12.227 1.00 90.88 184 PHE A N 1
ATOM 1377 C CA . PHE A 1 184 ? 3.120 -8.181 -13.654 1.00 90.88 184 PHE A CA 1
ATOM 1378 C C . PHE A 1 184 ? 4.225 -9.023 -14.287 1.00 90.88 184 PHE A C 1
ATOM 1380 O O . PHE A 1 184 ? 5.342 -8.548 -14.500 1.00 90.88 184 PHE A O 1
ATOM 1387 N N . GLY A 1 185 ? 3.950 -10.310 -14.503 1.00 88.75 185 GLY A N 1
ATOM 1388 C CA . GLY A 1 185 ? 4.952 -11.262 -14.971 1.00 88.75 185 GLY A CA 1
ATOM 1389 C C . GLY A 1 185 ? 6.081 -11.386 -13.948 1.00 88.75 185 GLY A C 1
ATOM 1390 O O . GLY A 1 185 ? 5.851 -11.777 -12.805 1.00 88.75 185 GLY A O 1
ATOM 1391 N N . ASN A 1 186 ? 7.298 -11.021 -14.349 1.00 89.44 186 ASN A N 1
ATOM 1392 C CA . ASN A 1 186 ? 8.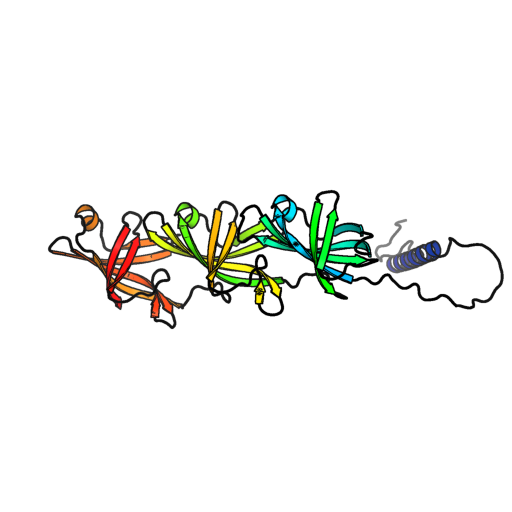479 -11.047 -13.483 1.00 89.44 186 ASN A CA 1
ATOM 1393 C C . ASN A 1 186 ? 8.725 -9.722 -12.726 1.00 89.44 186 ASN A C 1
ATOM 1395 O O . ASN A 1 186 ? 9.714 -9.608 -12.000 1.00 89.44 186 ASN A O 1
ATOM 1399 N N . HIS A 1 187 ? 7.847 -8.724 -12.879 1.00 91.44 187 HIS A N 1
ATOM 1400 C CA . HIS A 1 187 ? 8.015 -7.389 -12.305 1.00 91.44 187 HIS A CA 1
ATOM 1401 C C . HIS A 1 187 ? 7.155 -7.201 -11.055 1.00 91.44 187 HIS A C 1
ATOM 1403 O O . HIS A 1 187 ? 5.927 -7.233 -11.125 1.00 91.44 187 HIS A O 1
ATOM 1409 N N . THR A 1 188 ? 7.794 -6.949 -9.912 1.00 94.69 188 THR A N 1
ATOM 1410 C CA . THR A 1 188 ? 7.102 -6.536 -8.684 1.00 94.69 188 THR A CA 1
ATOM 1411 C C . THR A 1 188 ? 6.862 -5.032 -8.707 1.00 94.69 188 THR A C 1
ATOM 1413 O O . THR A 1 188 ? 7.803 -4.250 -8.825 1.00 94.69 188 THR A O 1
ATOM 1416 N N . ALA A 1 189 ? 5.604 -4.625 -8.558 1.00 95.00 189 ALA A N 1
ATOM 1417 C CA . ALA A 1 189 ? 5.207 -3.224 -8.504 1.00 95.00 189 ALA A CA 1
ATOM 1418 C C . ALA A 1 189 ? 5.053 -2.722 -7.061 1.00 95.00 189 ALA A C 1
ATOM 1420 O O . ALA A 1 189 ? 5.376 -1.575 -6.768 1.00 95.00 189 ALA A O 1
ATOM 1421 N N . ALA A 1 190 ? 4.574 -3.561 -6.145 1.00 96.44 190 ALA A N 1
ATOM 1422 C CA . ALA A 1 190 ? 4.401 -3.203 -4.740 1.00 96.44 190 ALA A CA 1
ATOM 1423 C C . ALA A 1 190 ? 4.512 -4.436 -3.842 1.00 96.44 190 ALA A C 1
ATOM 1425 O O . ALA A 1 190 ? 4.228 -5.545 -4.294 1.00 96.44 190 ALA A O 1
ATOM 1426 N N . THR A 1 191 ? 4.887 -4.233 -2.580 1.00 97.94 191 THR A N 1
ATOM 1427 C CA . THR A 1 191 ? 4.916 -5.276 -1.543 1.00 97.94 191 THR A CA 1
ATOM 1428 C C . THR A 1 191 ? 4.259 -4.762 -0.269 1.00 97.94 191 THR A C 1
ATOM 1430 O O . THR A 1 191 ? 4.563 -3.655 0.164 1.00 97.94 191 THR A O 1
ATOM 1433 N N . ILE A 1 192 ? 3.388 -5.551 0.355 1.00 98.19 192 ILE A N 1
ATOM 1434 C CA . ILE A 1 192 ? 2.849 -5.243 1.684 1.00 98.19 192 ILE A CA 1
ATOM 1435 C C . ILE A 1 192 ? 3.912 -5.550 2.739 1.00 98.19 192 ILE A C 1
ATOM 1437 O O . ILE A 1 192 ? 4.405 -6.673 2.813 1.00 98.19 192 ILE A O 1
ATOM 1441 N N . THR A 1 193 ? 4.235 -4.579 3.588 1.00 97.69 193 THR A N 1
ATOM 1442 C CA . THR A 1 193 ? 5.235 -4.716 4.658 1.00 97.69 193 THR A CA 1
ATOM 1443 C C . THR A 1 193 ? 4.599 -4.844 6.038 1.00 97.69 193 THR A C 1
ATOM 1445 O O . THR A 1 193 ? 5.145 -5.530 6.901 1.00 97.69 193 THR A O 1
ATOM 1448 N N . ASN A 1 194 ? 3.435 -4.223 6.253 1.00 94.31 194 ASN A N 1
ATOM 1449 C CA . ASN A 1 194 ? 2.719 -4.248 7.525 1.00 94.31 194 ASN A CA 1
ATOM 1450 C C . ASN A 1 194 ? 1.209 -4.164 7.297 1.00 94.31 194 ASN A C 1
ATOM 1452 O O . ASN A 1 194 ? 0.753 -3.476 6.385 1.00 94.31 194 ASN A O 1
ATOM 1456 N N . VAL A 1 195 ? 0.419 -4.817 8.149 1.00 95.12 195 VAL A N 1
ATOM 1457 C CA . VAL A 1 195 ? -1.044 -4.703 8.113 1.00 95.12 195 VAL A CA 1
ATOM 1458 C C . VAL A 1 195 ? -1.602 -4.468 9.512 1.00 95.12 195 VAL A C 1
ATOM 1460 O O . VAL A 1 195 ? -1.264 -5.168 10.471 1.00 95.12 195 VAL A O 1
ATOM 1463 N N . ARG A 1 196 ? -2.535 -3.521 9.628 1.00 93.25 196 ARG A N 1
ATOM 1464 C CA . ARG A 1 196 ? -3.450 -3.403 10.765 1.00 93.25 196 ARG A CA 1
ATOM 1465 C C . ARG A 1 196 ? -4.886 -3.323 10.309 1.00 93.25 196 ARG A C 1
ATOM 1467 O O . ARG A 1 196 ? -5.206 -2.666 9.326 1.00 93.25 196 ARG A O 1
ATOM 1474 N N . LEU A 1 197 ? -5.733 -4.019 11.052 1.00 93.62 197 LEU A N 1
ATOM 1475 C CA . LEU A 1 197 ? -7.147 -4.180 10.772 1.00 93.62 197 LEU A CA 1
ATOM 1476 C C . LEU A 1 197 ? -7.926 -3.693 11.984 1.00 93.62 197 LEU A C 1
ATOM 1478 O O . LEU A 1 197 ? -7.625 -4.098 13.104 1.00 93.62 197 LEU A O 1
ATOM 1482 N N . TYR A 1 198 ? -8.926 -2.858 11.741 1.00 91.25 198 TYR A N 1
ATOM 1483 C CA . TYR A 1 198 ? -9.792 -2.315 12.775 1.00 91.25 198 TYR A CA 1
ATOM 1484 C C . TYR A 1 198 ? -11.249 -2.456 12.342 1.00 91.25 198 TYR A C 1
ATOM 1486 O O . TYR A 1 198 ? -11.588 -1.992 11.248 1.00 91.25 198 TYR A O 1
ATOM 1494 N N . PRO A 1 199 ? -12.120 -3.088 13.142 1.00 89.38 199 PRO A N 1
ATOM 1495 C CA . PRO A 1 199 ? -13.533 -3.159 12.813 1.00 89.38 199 PRO A CA 1
ATOM 1496 C C . PRO A 1 199 ? -14.146 -1.759 12.888 1.00 89.38 199 PRO A C 1
ATOM 1498 O O . PRO A 1 199 ? -13.953 -1.012 13.847 1.00 89.38 199 PRO A O 1
ATOM 1501 N N . VAL A 1 200 ? -14.888 -1.398 11.845 1.00 89.19 200 VAL A N 1
ATOM 1502 C CA . VAL A 1 200 ? -15.602 -0.110 11.743 1.00 89.19 200 VAL A CA 1
ATOM 1503 C C . VAL A 1 200 ? -17.098 -0.299 11.489 1.00 89.19 200 VAL A C 1
ATOM 1505 O O . VAL A 1 200 ? -17.838 0.664 11.297 1.00 89.19 200 VAL A O 1
ATOM 1508 N N . GLY A 1 201 ? -17.562 -1.546 11.488 1.00 86.12 201 GLY A N 1
ATOM 1509 C CA . GLY A 1 201 ? -18.956 -1.911 11.301 1.00 86.12 201 GLY A CA 1
ATOM 1510 C C . GLY A 1 201 ? -19.119 -3.416 11.090 1.00 86.12 201 GLY A C 1
ATOM 1511 O O . GLY A 1 201 ? -18.131 -4.150 11.105 1.00 86.12 201 GLY A O 1
ATOM 1512 N N . PRO A 1 202 ? -20.356 -3.888 10.857 1.00 82.38 202 PRO A N 1
ATOM 1513 C CA . PRO A 1 202 ? -20.604 -5.292 10.556 1.00 82.38 202 PRO A CA 1
ATOM 1514 C C . PRO A 1 202 ? -19.909 -5.673 9.245 1.00 82.38 202 PRO A C 1
ATOM 1516 O O . PRO A 1 202 ? -20.152 -5.051 8.205 1.00 82.38 202 PRO A O 1
ATOM 1519 N N . ASP A 1 203 ? -19.034 -6.674 9.319 1.00 85.94 203 ASP A N 1
ATOM 1520 C CA . ASP A 1 203 ? -18.235 -7.215 8.214 1.00 85.94 203 ASP A CA 1
ATOM 1521 C C . ASP A 1 203 ? -17.378 -6.166 7.472 1.00 85.94 203 ASP A C 1
ATOM 1523 O O . ASP A 1 203 ? -17.012 -6.369 6.309 1.00 85.94 203 ASP A O 1
ATOM 1527 N N . GLN A 1 204 ? -17.067 -5.031 8.113 1.00 91.75 204 GLN A N 1
ATOM 1528 C CA . GLN A 1 204 ? -16.289 -3.930 7.538 1.00 91.75 204 GLN A CA 1
ATOM 1529 C C . GLN A 1 204 ? -15.091 -3.579 8.408 1.00 91.75 204 GLN A C 1
ATOM 1531 O O . GLN A 1 204 ? -15.221 -3.306 9.602 1.00 91.75 204 GLN A O 1
ATOM 1536 N N . TYR A 1 205 ? -13.931 -3.507 7.763 1.00 93.69 205 TYR A N 1
ATOM 1537 C CA . TYR A 1 205 ? -12.664 -3.219 8.411 1.00 93.69 205 TYR A CA 1
ATOM 1538 C C . TYR A 1 205 ? -11.999 -2.025 7.756 1.00 93.69 205 TYR A C 1
ATOM 1540 O O . TYR A 1 205 ? -11.795 -2.013 6.541 1.00 93.69 205 TYR A O 1
ATOM 1548 N N . ARG A 1 206 ? -11.596 -1.058 8.576 1.00 94.94 206 ARG A N 1
ATOM 1549 C CA . ARG A 1 206 ? -10.560 -0.112 8.190 1.00 94.94 206 ARG A CA 1
ATOM 1550 C C . ARG A 1 206 ? -9.223 -0.837 8.240 1.00 94.94 206 ARG A C 1
ATOM 1552 O O . ARG A 1 206 ? -8.914 -1.533 9.206 1.00 94.94 206 ARG A O 1
ATOM 1559 N N . VAL A 1 207 ? -8.438 -0.664 7.192 1.00 95.75 207 VAL A N 1
ATOM 1560 C CA . VAL A 1 207 ? -7.133 -1.286 7.023 1.00 95.75 207 VAL A CA 1
ATOM 1561 C C . VAL A 1 207 ? -6.100 -0.183 6.895 1.00 95.75 207 VAL A C 1
ATOM 1563 O O . VAL A 1 207 ? -6.214 0.659 6.007 1.00 95.75 207 VAL A O 1
ATOM 1566 N N . LEU A 1 208 ? -5.088 -0.222 7.756 1.00 95.56 208 LEU A N 1
ATOM 1567 C CA . LEU A 1 208 ? -3.839 0.499 7.546 1.00 95.56 208 LEU A CA 1
ATOM 1568 C C . LEU A 1 208 ? -2.809 -0.490 7.002 1.00 95.56 208 LEU A C 1
ATOM 1570 O O . LEU A 1 208 ? -2.538 -1.513 7.635 1.00 95.56 208 LEU A O 1
ATOM 1574 N N . VAL A 1 209 ? -2.267 -0.201 5.824 1.00 96.81 209 VAL A N 1
ATOM 1575 C CA . VAL A 1 209 ? -1.300 -1.050 5.123 1.00 96.81 209 VAL A CA 1
ATOM 1576 C C . VAL A 1 209 ? 0.004 -0.282 4.975 1.00 96.81 209 VAL A C 1
ATOM 1578 O O . VAL A 1 209 ? 0.047 0.726 4.276 1.00 96.81 209 VAL A O 1
ATOM 1581 N N . GLY A 1 210 ? 1.066 -0.765 5.612 1.00 97.81 210 GLY A N 1
ATOM 1582 C CA . GLY A 1 210 ? 2.425 -0.395 5.236 1.00 97.81 210 GLY A CA 1
ATOM 1583 C C . GLY A 1 210 ? 2.781 -1.097 3.930 1.00 97.81 210 GLY A C 1
ATOM 1584 O O . GLY A 1 210 ? 2.563 -2.308 3.808 1.00 97.81 210 GLY A O 1
ATOM 1585 N N . ALA A 1 211 ? 3.268 -0.354 2.942 1.00 97.75 211 ALA A N 1
ATOM 1586 C CA . ALA A 1 211 ? 3.646 -0.905 1.651 1.00 97.75 211 ALA A CA 1
ATOM 1587 C C . ALA A 1 211 ? 4.922 -0.268 1.101 1.00 97.75 211 ALA A C 1
ATOM 1589 O O . ALA A 1 211 ? 5.152 0.931 1.219 1.00 97.75 211 ALA A O 1
ATOM 1590 N N . ASP A 1 212 ? 5.700 -1.085 0.409 1.00 97.44 212 ASP A N 1
ATOM 1591 C CA . ASP A 1 212 ? 6.845 -0.684 -0.389 1.00 97.44 212 ASP A CA 1
ATOM 1592 C C . ASP A 1 212 ? 6.411 -0.570 -1.853 1.00 97.44 212 ASP A C 1
ATOM 1594 O O . ASP A 1 212 ? 6.149 -1.579 -2.515 1.00 97.44 212 ASP A O 1
ATOM 1598 N N . LEU A 1 213 ? 6.331 0.656 -2.378 1.00 96.38 213 LEU A N 1
ATOM 1599 C CA . LEU A 1 213 ? 6.031 0.904 -3.789 1.00 96.38 213 LEU A CA 1
ATOM 1600 C C . LEU A 1 213 ? 7.322 0.966 -4.606 1.00 96.38 213 LEU A C 1
ATOM 1602 O O . LEU A 1 213 ? 8.223 1.748 -4.297 1.00 96.38 213 LEU A O 1
ATOM 1606 N N . HIS A 1 214 ? 7.402 0.215 -5.703 1.00 95.19 214 HIS A N 1
ATOM 1607 C CA . HIS A 1 214 ? 8.457 0.416 -6.692 1.00 95.19 214 HIS A CA 1
ATOM 1608 C C . HIS A 1 214 ? 8.111 1.639 -7.538 1.00 95.19 214 HIS A C 1
ATOM 1610 O O . HIS A 1 214 ? 7.140 1.645 -8.288 1.00 95.19 214 HIS A O 1
ATOM 1616 N N . THR A 1 215 ? 8.905 2.694 -7.398 1.00 93.81 215 THR A N 1
ATOM 1617 C CA . THR A 1 215 ? 8.642 4.009 -7.989 1.00 93.81 215 THR A CA 1
ATOM 1618 C C . THR A 1 215 ? 9.739 4.417 -8.952 1.00 93.81 215 THR A C 1
ATOM 1620 O O . THR A 1 215 ? 10.906 4.075 -8.763 1.00 93.81 215 THR A O 1
ATOM 1623 N N . HIS A 1 216 ? 9.380 5.219 -9.949 1.00 89.06 216 HIS A N 1
ATOM 1624 C CA . HIS A 1 216 ? 10.342 5.905 -10.800 1.00 89.06 216 HIS A CA 1
ATOM 1625 C C . HIS A 1 216 ? 10.725 7.248 -10.167 1.00 89.06 216 HIS A C 1
ATOM 1627 O O . HIS A 1 216 ? 9.862 8.095 -9.902 1.00 89.06 216 HIS A O 1
ATOM 1633 N N . SER A 1 217 ? 12.021 7.475 -9.967 1.00 79.81 217 SER A N 1
ATOM 1634 C CA . SER A 1 217 ? 12.571 8.732 -9.465 1.00 79.81 217 SER A CA 1
ATOM 1635 C C . SER A 1 217 ? 12.526 9.785 -10.572 1.00 79.81 217 SER A C 1
ATOM 1637 O O . SER A 1 217 ? 13.108 9.620 -11.639 1.00 79.81 217 SER A O 1
ATOM 1639 N N . LYS A 1 218 ? 11.801 10.884 -10.354 1.00 68.00 218 LYS A N 1
ATOM 1640 C CA . LYS A 1 218 ? 11.919 12.110 -11.160 1.00 68.00 218 LYS A CA 1
ATOM 1641 C C . LYS A 1 218 ? 12.411 13.229 -10.246 1.00 68.00 218 LYS A C 1
ATOM 1643 O O . LYS A 1 218 ? 12.132 13.210 -9.053 1.00 68.00 218 LYS A O 1
ATOM 1648 N N . ALA A 1 219 ? 13.100 14.228 -10.802 1.00 60.44 219 ALA A N 1
ATOM 1649 C CA . ALA A 1 219 ? 13.872 15.256 -10.079 1.00 60.44 219 ALA A CA 1
ATOM 1650 C C . ALA A 1 219 ? 13.153 16.059 -8.959 1.00 60.44 219 ALA A C 1
ATOM 1652 O O . ALA A 1 219 ? 13.789 16.885 -8.312 1.00 60.44 219 ALA A O 1
ATOM 1653 N N . SER A 1 220 ? 11.847 15.872 -8.735 1.00 68.50 220 SER A N 1
ATOM 1654 C CA . SER A 1 220 ? 11.066 16.569 -7.697 1.00 68.50 220 SER A CA 1
ATOM 1655 C C . SER A 1 220 ? 10.344 15.647 -6.703 1.00 68.50 220 SER A C 1
ATOM 1657 O O . SER A 1 220 ? 10.176 16.064 -5.561 1.00 68.50 220 SER A O 1
ATOM 1659 N N . ALA A 1 221 ? 9.944 14.429 -7.096 1.00 78.31 221 ALA A N 1
ATOM 1660 C CA . ALA A 1 221 ? 9.319 13.424 -6.226 1.00 78.31 221 ALA A CA 1
ATOM 1661 C C . ALA A 1 221 ? 9.312 12.033 -6.904 1.00 78.31 221 ALA A C 1
ATOM 1663 O O . ALA A 1 221 ? 9.275 11.974 -8.142 1.00 78.31 221 ALA A O 1
ATOM 1664 N N . PRO A 1 222 ? 9.315 10.925 -6.135 1.00 90.06 222 PRO A N 1
ATOM 1665 C CA . PRO A 1 222 ? 9.055 9.595 -6.679 1.00 90.06 222 PRO A CA 1
ATOM 1666 C C . PRO A 1 222 ? 7.634 9.512 -7.252 1.00 90.06 222 PRO A C 1
ATOM 1668 O O . PRO A 1 222 ? 6.688 10.114 -6.732 1.00 90.06 222 PRO A O 1
ATOM 1671 N N . THR A 1 223 ? 7.490 8.770 -8.347 1.00 90.62 223 THR A N 1
ATOM 1672 C CA . THR A 1 223 ? 6.206 8.557 -9.024 1.00 90.62 223 THR A CA 1
ATOM 1673 C C . THR A 1 223 ? 5.869 7.076 -9.103 1.00 90.62 223 THR A C 1
ATOM 1675 O O . THR A 1 223 ? 6.741 6.261 -9.398 1.00 90.62 223 THR A O 1
ATOM 1678 N N . TYR A 1 224 ? 4.603 6.748 -8.869 1.00 91.88 224 TYR A N 1
ATOM 1679 C CA . TYR A 1 224 ? 4.015 5.424 -9.040 1.00 91.88 224 TYR A CA 1
ATOM 1680 C C . TYR A 1 224 ? 2.903 5.532 -10.084 1.00 91.88 224 TYR A C 1
ATOM 1682 O O . TYR A 1 224 ? 2.096 6.459 -9.997 1.00 91.88 224 TYR A O 1
ATOM 1690 N N . ALA A 1 225 ? 2.878 4.664 -11.099 1.00 87.06 225 ALA A N 1
ATOM 1691 C CA . ALA A 1 225 ? 1.916 4.772 -12.206 1.00 87.06 225 ALA A CA 1
ATOM 1692 C C . ALA A 1 225 ? 1.934 6.149 -12.908 1.00 87.06 225 ALA A C 1
ATOM 1694 O O . ALA A 1 225 ? 0.897 6.707 -13.266 1.00 87.06 225 ALA A O 1
ATOM 1695 N N . GLY A 1 226 ? 3.111 6.781 -12.992 1.00 85.00 226 GLY A N 1
ATOM 1696 C CA . GLY A 1 226 ? 3.267 8.150 -13.500 1.00 85.00 226 GLY A CA 1
ATOM 1697 C C . GLY A 1 226 ? 2.720 9.264 -12.590 1.00 85.00 226 GLY A C 1
ATOM 1698 O O . GLY A 1 226 ? 2.878 10.442 -12.919 1.00 85.00 226 GLY A O 1
ATOM 1699 N N . THR A 1 227 ? 2.138 8.926 -11.437 1.00 88.44 227 THR A N 1
ATOM 1700 C CA . THR A 1 227 ? 1.535 9.863 -10.480 1.00 88.44 227 THR A CA 1
ATOM 1701 C C . THR A 1 227 ? 2.471 10.100 -9.287 1.00 88.44 227 THR A C 1
ATOM 1703 O O . THR A 1 227 ? 3.054 9.143 -8.776 1.00 88.44 227 THR A O 1
ATOM 1706 N N . PRO A 1 228 ? 2.668 11.350 -8.820 1.00 91.81 228 PRO A N 1
ATOM 1707 C CA . PRO A 1 228 ? 3.469 11.618 -7.626 1.00 91.81 228 PRO A CA 1
ATOM 1708 C C . PRO A 1 228 ? 2.907 10.914 -6.389 1.00 91.81 228 PRO A C 1
ATOM 1710 O O . PRO A 1 228 ? 1.717 11.017 -6.105 1.00 91.81 228 PRO A O 1
ATOM 1713 N N . VAL A 1 229 ? 3.771 10.253 -5.619 1.00 93.25 229 VAL A N 1
ATOM 1714 C CA . VAL A 1 229 ? 3.379 9.630 -4.348 1.00 93.25 229 VAL A CA 1
ATOM 1715 C C . VAL A 1 229 ? 3.247 10.727 -3.294 1.00 93.25 229 VAL A C 1
ATOM 1717 O O . VAL A 1 229 ? 4.239 11.309 -2.861 1.00 93.25 229 VAL A O 1
ATOM 1720 N N . SER A 1 230 ? 2.016 11.096 -2.942 1.00 93.31 230 SER A N 1
ATOM 1721 C CA . SER A 1 230 ? 1.723 12.189 -2.000 1.00 93.31 230 SER A CA 1
ATOM 1722 C C . SER A 1 230 ? 0.497 11.864 -1.150 1.00 93.31 230 SER A C 1
ATOM 1724 O O . SER A 1 230 ? -0.388 11.155 -1.623 1.00 93.31 230 SER A O 1
ATOM 1726 N N . THR A 1 231 ? 0.400 12.425 0.061 1.00 96.06 231 THR A N 1
ATOM 1727 C CA . THR A 1 231 ? -0.792 12.278 0.917 1.00 96.06 231 THR A CA 1
ATOM 1728 C C . THR A 1 231 ? -2.076 12.623 0.154 1.00 96.06 231 THR A C 1
ATOM 1730 O O . THR A 1 231 ? -2.131 13.643 -0.538 1.00 96.06 231 THR A O 1
ATOM 1733 N N . GLY A 1 232 ? -3.099 11.780 0.283 1.00 95.12 232 GLY A N 1
ATOM 1734 C CA . GLY A 1 232 ? -4.377 11.896 -0.418 1.00 95.12 232 GLY A CA 1
ATOM 1735 C C . GLY A 1 232 ? -4.400 11.285 -1.822 1.00 95.12 232 GLY A C 1
ATOM 1736 O O . GLY A 1 232 ? -5.450 11.261 -2.461 1.00 95.12 232 GLY A O 1
ATOM 1737 N N . THR A 1 233 ? -3.263 10.801 -2.332 1.00 93.56 233 THR A N 1
ATOM 1738 C CA . THR A 1 233 ? -3.226 10.077 -3.613 1.00 93.56 233 THR A CA 1
ATOM 1739 C C . THR A 1 233 ? -3.834 8.699 -3.419 1.00 93.56 233 THR A C 1
ATOM 1741 O O . THR A 1 233 ? -3.485 8.015 -2.464 1.00 93.56 233 THR A O 1
ATOM 1744 N N . GLN A 1 234 ? -4.712 8.276 -4.323 1.00 93.25 234 GLN A N 1
ATOM 1745 C CA . GLN A 1 234 ? -5.270 6.928 -4.306 1.00 93.25 234 GLN A CA 1
ATOM 1746 C C . GLN A 1 234 ? -4.559 6.054 -5.330 1.00 93.25 234 GLN A C 1
ATOM 1748 O O . GLN A 1 234 ? -4.241 6.526 -6.418 1.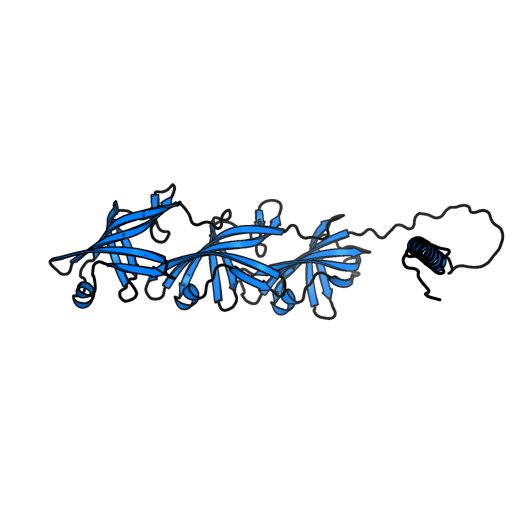00 93.25 234 GLN A O 1
ATOM 1753 N N . PHE A 1 235 ? -4.333 4.790 -4.986 1.00 91.88 235 PHE A N 1
ATOM 1754 C CA . PHE A 1 235 ? -3.797 3.777 -5.887 1.00 91.88 235 PHE A CA 1
ATOM 1755 C C . PHE A 1 235 ? -4.704 2.552 -5.906 1.00 91.88 235 PHE A C 1
ATOM 1757 O O . PHE A 1 235 ? -5.286 2.187 -4.883 1.00 91.88 235 PHE A O 1
ATOM 1764 N N . ILE A 1 236 ? -4.792 1.918 -7.075 1.00 92.75 236 ILE A N 1
ATOM 1765 C CA . ILE A 1 236 ? -5.395 0.598 -7.240 1.00 92.75 236 ILE A CA 1
ATOM 1766 C C . ILE A 1 236 ? -4.258 -0.423 -7.247 1.00 92.75 236 ILE A C 1
ATOM 1768 O O . ILE A 1 236 ? -3.346 -0.350 -8.073 1.00 92.75 236 ILE 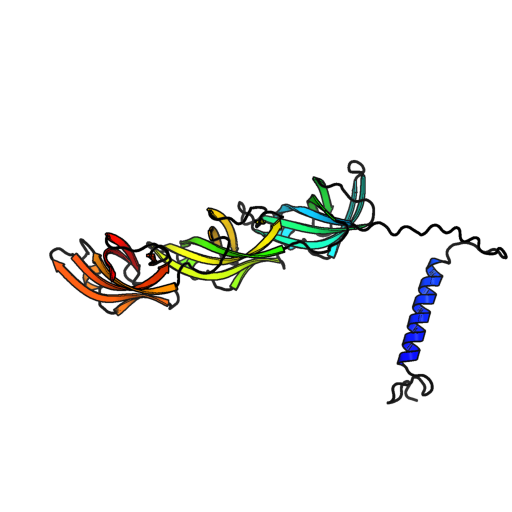A O 1
ATOM 1772 N N . LEU A 1 237 ? -4.290 -1.353 -6.299 1.00 94.00 237 LEU A N 1
ATOM 1773 C CA . LEU A 1 237 ? -3.264 -2.368 -6.089 1.00 94.00 237 LEU A CA 1
ATOM 1774 C C . LEU A 1 237 ? -3.893 -3.762 -6.259 1.00 94.00 237 LEU A C 1
ATOM 1776 O O . LEU A 1 237 ? -4.530 -4.258 -5.323 1.00 94.00 237 LEU A O 1
ATOM 1780 N N . PRO A 1 238 ? -3.759 -4.379 -7.448 1.00 93.56 238 PRO A N 1
ATOM 1781 C CA . PRO A 1 238 ? -4.306 -5.701 -7.732 1.00 93.56 238 PRO A CA 1
ATOM 1782 C C . PRO A 1 238 ? -3.353 -6.792 -7.217 1.00 93.56 238 PRO A C 1
ATOM 1784 O O . PRO A 1 238 ? -2.373 -7.148 -7.871 1.00 93.56 238 PRO A O 1
ATOM 1787 N N . PHE A 1 239 ? -3.622 -7.309 -6.020 1.00 93.62 239 PHE A N 1
ATOM 1788 C CA . PHE A 1 239 ? -2.907 -8.448 -5.440 1.00 93.62 239 PHE A CA 1
ATOM 1789 C C . PHE A 1 239 ? -3.516 -9.776 -5.916 1.00 93.62 239 PHE A C 1
ATOM 1791 O O . PHE A 1 239 ? -4.608 -9.822 -6.490 1.00 93.62 239 PHE A O 1
ATOM 1798 N N . ASP A 1 240 ? -2.837 -1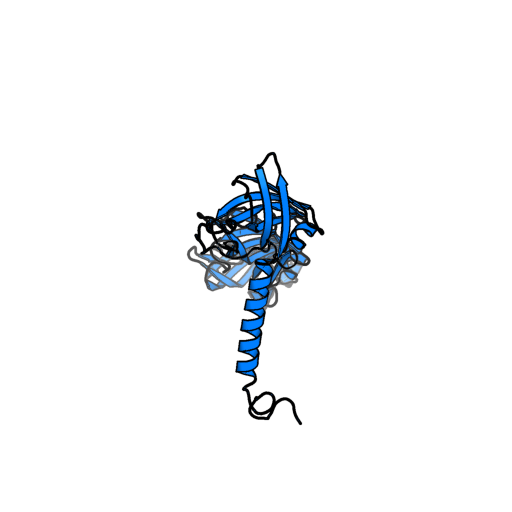0.894 -5.650 1.00 91.00 240 ASP A N 1
ATOM 1799 C CA . ASP A 1 240 ? -3.410 -12.208 -5.949 1.00 91.00 240 ASP A CA 1
ATOM 1800 C C . ASP A 1 240 ? -4.642 -12.482 -5.066 1.00 91.00 240 ASP A C 1
ATOM 1802 O O . ASP A 1 240 ? -4.565 -12.625 -3.846 1.00 91.00 240 ASP A O 1
ATOM 1806 N N . GLY A 1 241 ? -5.814 -12.548 -5.699 1.00 91.44 241 GLY A N 1
ATOM 1807 C CA . GLY A 1 241 ? -7.085 -12.876 -5.052 1.00 91.44 241 GLY A CA 1
ATOM 1808 C C . GLY A 1 241 ? -7.864 -11.701 -4.451 1.00 91.44 241 GLY A C 1
ATOM 1809 O O . GLY A 1 241 ? -9.010 -11.914 -4.037 1.00 91.44 241 GLY A O 1
ATOM 1810 N N . TYR A 1 242 ? -7.310 -10.485 -4.425 1.00 93.81 242 TYR A N 1
ATOM 1811 C CA . TYR A 1 242 ? -8.014 -9.279 -3.980 1.00 93.81 242 TYR A CA 1
ATOM 1812 C C . TYR A 1 242 ? -7.398 -7.995 -4.551 1.00 93.81 242 TYR A C 1
ATOM 1814 O O . TYR A 1 242 ? -6.241 -7.955 -4.943 1.00 93.81 242 TYR A O 1
ATOM 1822 N N . GLU A 1 243 ? -8.173 -6.916 -4.544 1.00 92.56 243 GLU A N 1
ATOM 1823 C CA . GLU A 1 243 ? -7.723 -5.585 -4.948 1.00 92.56 243 GLU A CA 1
ATOM 1824 C C . GLU A 1 243 ? -7.875 -4.614 -3.776 1.00 92.56 243 GLU A C 1
ATOM 1826 O O . GLU A 1 243 ? -8.872 -4.668 -3.046 1.00 92.56 243 GLU A O 1
ATOM 1831 N N . LEU A 1 244 ? -6.896 -3.723 -3.606 1.00 94.31 244 LEU A N 1
ATOM 1832 C CA . LEU A 1 244 ? -6.994 -2.592 -2.689 1.00 94.31 244 LEU A CA 1
ATOM 1833 C C . LEU A 1 244 ? -7.069 -1.284 -3.469 1.00 94.31 244 LEU A C 1
ATOM 1835 O O . LEU A 1 244 ? -6.148 -0.939 -4.204 1.00 94.31 244 LEU A O 1
ATOM 1839 N N . VAL A 1 245 ? -8.138 -0.526 -3.237 1.00 94.94 245 VAL A N 1
ATOM 1840 C CA . VAL A 1 245 ? -8.200 0.898 -3.574 1.00 94.94 245 VAL A CA 1
ATOM 1841 C C . VAL A 1 245 ? -7.860 1.655 -2.300 1.00 94.94 245 VAL A C 1
ATOM 1843 O O . VAL A 1 245 ? -8.678 1.706 -1.377 1.00 94.94 245 VAL A O 1
ATOM 1846 N N . ALA A 1 246 ? -6.634 2.161 -2.209 1.00 94.81 246 ALA A N 1
ATOM 1847 C CA . ALA A 1 246 ? -6.101 2.706 -0.966 1.00 94.81 246 ALA A CA 1
ATOM 1848 C C . ALA A 1 246 ? -5.541 4.116 -1.149 1.00 94.81 246 ALA A C 1
ATOM 1850 O O . ALA A 1 246 ? -4.934 4.433 -2.171 1.00 94.81 246 ALA A O 1
ATOM 1851 N N . GLU A 1 247 ? -5.768 4.960 -0.148 1.00 96.75 247 GLU A N 1
ATOM 1852 C CA . GLU A 1 247 ? -5.284 6.334 -0.091 1.00 96.75 247 GLU A CA 1
ATOM 1853 C C . GLU A 1 247 ? -3.954 6.394 0.659 1.00 96.75 247 GLU A C 1
ATOM 1855 O O . GLU A 1 247 ? -3.804 5.790 1.716 1.00 96.75 247 GLU A O 1
ATOM 1860 N N . VAL A 1 248 ? -2.986 7.141 0.134 1.00 96.81 248 VAL A N 1
ATOM 1861 C CA . VAL A 1 248 ? -1.726 7.431 0.821 1.00 96.81 248 VAL A CA 1
ATOM 1862 C C . VAL A 1 248 ? -2.006 8.372 1.985 1.00 96.81 248 VAL A C 1
ATOM 1864 O O . VAL A 1 248 ? -2.355 9.534 1.781 1.00 96.81 248 VAL A O 1
ATOM 1867 N N . VAL A 1 249 ? -1.790 7.900 3.206 1.00 96.12 249 VAL A N 1
ATOM 1868 C CA . VAL A 1 249 ? -1.852 8.724 4.418 1.00 96.12 249 VAL A CA 1
ATOM 1869 C C . VAL A 1 249 ? -0.492 9.367 4.677 1.00 96.12 249 VAL A C 1
ATOM 1871 O O . VAL A 1 249 ? -0.411 10.581 4.882 1.00 96.12 249 VAL A O 1
ATOM 1874 N N . ASP A 1 250 ? 0.585 8.586 4.571 1.00 95.38 250 ASP A N 1
ATOM 1875 C CA . ASP A 1 250 ? 1.960 9.067 4.717 1.00 95.38 250 ASP A CA 1
ATOM 1876 C C . ASP A 1 250 ? 2.842 8.562 3.557 1.00 95.38 250 ASP A C 1
ATOM 1878 O O . ASP A 1 250 ? 2.964 7.352 3.365 1.00 95.38 250 ASP A O 1
ATOM 1882 N N . PRO A 1 251 ? 3.440 9.457 2.745 1.00 94.88 251 PRO A N 1
ATOM 1883 C CA . PRO A 1 251 ? 4.289 9.080 1.618 1.00 94.88 251 PRO A CA 1
ATOM 1884 C C . PRO A 1 251 ? 5.760 8.827 2.000 1.00 94.88 251 PRO A C 1
ATOM 1886 O O . PRO A 1 251 ? 6.583 8.653 1.101 1.00 94.88 251 PRO A O 1
ATOM 1889 N N . ALA A 1 252 ? 6.126 8.914 3.284 1.00 93.44 252 ALA A N 1
ATOM 1890 C CA . ALA A 1 252 ? 7.517 8.854 3.741 1.00 93.44 252 ALA A CA 1
ATOM 1891 C C . ALA A 1 252 ? 7.829 7.672 4.674 1.00 93.44 252 ALA A C 1
ATOM 1893 O O . ALA A 1 252 ? 8.991 7.492 5.049 1.00 93.44 252 ALA A O 1
ATOM 1894 N N . THR A 1 253 ? 6.823 6.897 5.071 1.00 94.75 253 THR A N 1
ATOM 1895 C CA . THR A 1 253 ? 6.968 5.742 5.960 1.00 94.75 253 THR A CA 1
ATOM 1896 C C . THR A 1 253 ? 5.860 4.736 5.699 1.00 94.75 253 THR A C 1
ATOM 1898 O O . THR A 1 253 ? 4.752 5.124 5.348 1.00 94.75 253 THR A O 1
ATOM 1901 N N . ASP A 1 254 ? 6.153 3.460 5.907 1.00 94.75 254 ASP A N 1
ATOM 1902 C CA . ASP A 1 254 ? 5.209 2.343 5.949 1.00 94.75 254 ASP A CA 1
ATOM 1903 C C . ASP A 1 254 ? 4.863 1.930 7.395 1.00 94.75 254 ASP A C 1
ATOM 1905 O O . ASP A 1 254 ? 4.077 1.010 7.633 1.00 94.75 254 ASP A O 1
ATOM 1909 N N . GLU A 1 255 ? 5.427 2.632 8.382 1.00 93.31 255 GLU A N 1
ATOM 1910 C CA . GLU A 1 255 ? 5.155 2.417 9.797 1.00 93.31 255 GLU A CA 1
ATOM 1911 C C . GLU A 1 255 ? 3.848 3.089 10.238 1.00 93.31 255 GLU A C 1
ATOM 1913 O O . GLU A 1 255 ? 3.500 4.201 9.839 1.00 93.31 255 GLU A O 1
ATOM 1918 N N . LEU A 1 256 ? 3.135 2.426 11.149 1.00 89.38 256 LEU A N 1
ATOM 1919 C CA . LEU A 1 256 ? 1.931 2.972 11.771 1.00 89.38 256 LEU A CA 1
ATOM 1920 C C . LEU A 1 256 ? 2.265 4.186 12.653 1.00 89.38 256 LEU A C 1
ATOM 1922 O O . LEU A 1 256 ? 3.261 4.156 13.384 1.00 89.38 256 LEU A O 1
ATOM 1926 N N . PRO A 1 257 ? 1.386 5.200 12.711 1.00 88.19 257 PRO A N 1
ATOM 1927 C CA . PRO A 1 257 ? 1.639 6.409 13.483 1.00 88.19 257 PRO A CA 1
ATOM 1928 C C . PRO A 1 257 ? 1.723 6.134 14.991 1.00 88.19 257 PRO A C 1
ATOM 1930 O O . PRO A 1 257 ? 0.933 5.375 15.558 1.00 88.19 257 PRO A O 1
ATOM 1933 N N . GLY A 1 258 ? 2.661 6.805 15.662 1.00 91.25 258 GLY A N 1
ATOM 1934 C CA . GLY A 1 258 ? 2.838 6.749 17.117 1.00 91.25 258 GLY A CA 1
ATOM 1935 C C . GLY A 1 258 ? 3.461 5.455 17.642 1.00 91.25 258 GLY A C 1
ATOM 1936 O O . GLY A 1 258 ? 3.750 4.532 16.888 1.00 91.25 258 GLY A O 1
ATOM 1937 N N . GLU A 1 259 ? 3.660 5.382 18.955 1.00 93.81 259 GLU A N 1
ATOM 1938 C CA . GLU A 1 259 ? 4.209 4.206 19.641 1.00 93.81 259 GLU A CA 1
ATOM 1939 C C . GLU A 1 259 ? 3.084 3.364 20.266 1.00 93.81 259 GLU A C 1
ATOM 1941 O O . GLU A 1 259 ? 2.133 3.943 20.799 1.00 93.81 259 GLU A O 1
ATOM 1946 N N . PRO A 1 260 ? 3.160 2.018 20.244 1.00 93.69 260 PRO A N 1
ATOM 1947 C CA . PRO A 1 260 ? 2.202 1.168 20.949 1.00 93.69 260 PRO A CA 1
ATOM 1948 C C . PRO A 1 260 ? 2.087 1.536 22.434 1.00 93.69 260 PRO A C 1
ATOM 1950 O O . PRO A 1 260 ? 3.091 1.719 23.122 1.00 93.69 260 PRO A O 1
ATOM 1953 N N . SER A 1 261 ? 0.857 1.612 22.926 1.00 95.62 261 SER A N 1
ATOM 1954 C CA . SER A 1 261 ? 0.504 1.939 24.304 1.00 95.62 261 SER A CA 1
ATOM 1955 C C . SER A 1 261 ? -0.742 1.152 24.728 1.00 95.62 261 SER A C 1
ATOM 1957 O O . SER A 1 261 ? -1.331 0.397 23.954 1.00 95.62 261 SER A O 1
ATOM 1959 N N . THR A 1 262 ? -1.152 1.324 25.976 1.00 96.44 262 THR A N 1
ATOM 1960 C CA . THR A 1 262 ? -2.409 0.799 26.513 1.00 96.44 262 THR A CA 1
ATOM 1961 C C . THR A 1 262 ? -3.104 1.898 27.292 1.00 96.44 262 THR A C 1
ATOM 1963 O O . THR A 1 262 ? -2.436 2.639 28.014 1.00 96.44 262 THR A O 1
ATOM 1966 N N . ALA A 1 263 ? -4.425 1.982 27.180 1.00 97.25 263 ALA A N 1
ATOM 1967 C CA . ALA A 1 263 ? -5.239 2.907 27.962 1.00 97.25 263 ALA A CA 1
ATOM 1968 C C . ALA A 1 263 ? -6.440 2.177 28.553 1.00 97.25 263 ALA A C 1
ATOM 1970 O O . ALA A 1 263 ? -6.899 1.188 27.985 1.00 97.25 263 ALA A O 1
ATOM 1971 N N . THR A 1 264 ? -6.944 2.651 29.689 1.00 97.94 264 THR A N 1
ATOM 1972 C CA . THR A 1 264 ? -8.193 2.127 30.257 1.00 97.94 264 THR A CA 1
ATOM 1973 C C . THR A 1 264 ? -9.306 3.124 29.984 1.00 97.94 264 THR A C 1
ATOM 1975 O O . THR A 1 264 ? -9.143 4.313 30.242 1.00 97.94 264 THR A O 1
ATOM 1978 N N . ALA A 1 265 ? -10.424 2.648 29.446 1.00 98.25 265 ALA A N 1
ATOM 1979 C CA . ALA A 1 265 ? -11.579 3.475 29.136 1.00 98.25 265 ALA A CA 1
ATOM 1980 C C . ALA A 1 265 ? -12.842 2.936 29.812 1.00 98.25 265 ALA A C 1
ATOM 1982 O O . ALA A 1 265 ? -13.100 1.734 29.769 1.00 98.25 265 ALA A O 1
ATOM 1983 N N . ASP A 1 266 ? -13.652 3.828 30.382 1.00 98.31 266 ASP A N 1
ATOM 1984 C CA . ASP A 1 266 ? -15.036 3.515 30.738 1.00 98.31 266 ASP A CA 1
ATOM 1985 C C . ASP A 1 2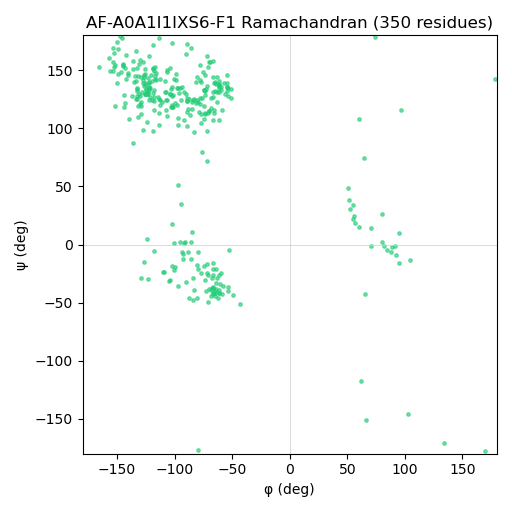66 ? -15.932 3.844 29.538 1.00 98.31 266 ASP A C 1
ATOM 1987 O O . ASP A 1 266 ? -16.077 5.007 29.152 1.00 98.31 266 ASP A O 1
ATOM 1991 N N . VAL A 1 267 ? -16.537 2.820 28.946 1.00 98.12 267 VAL A N 1
ATOM 1992 C CA . VAL A 1 267 ? -17.377 2.897 27.748 1.00 98.12 267 VAL A CA 1
ATOM 1993 C C . VAL A 1 267 ? -18.831 2.695 28.155 1.00 98.12 267 VAL A C 1
ATOM 1995 O O . VAL A 1 267 ? -19.203 1.630 28.646 1.00 98.12 267 VAL A O 1
ATOM 1998 N N . GLU A 1 268 ? -19.654 3.718 27.969 1.00 97.69 268 GLU A N 1
ATOM 1999 C CA . GLU A 1 268 ? -21.082 3.688 28.272 1.00 97.69 268 GLU A CA 1
ATOM 2000 C C . GLU A 1 268 ? -21.891 3.270 27.041 1.00 97.69 268 GLU A C 1
ATOM 2002 O O . GLU A 1 268 ? -21.718 3.800 25.939 1.00 97.69 268 GLU A O 1
ATOM 2007 N N . LEU A 1 269 ? -22.782 2.308 27.257 1.00 96.81 269 LEU A N 1
ATOM 2008 C CA . LEU A 1 269 ? -23.758 1.806 26.305 1.00 96.81 269 LEU A CA 1
ATOM 2009 C C . LEU A 1 269 ? -25.153 2.171 26.818 1.00 96.81 269 LEU A C 1
ATOM 2011 O O . LEU A 1 269 ? -25.515 1.815 27.943 1.00 96.81 269 LEU A O 1
ATOM 2015 N N . GLU A 1 270 ? -25.934 2.857 25.991 1.00 95.25 270 GLU A N 1
ATOM 2016 C CA . GLU A 1 270 ? -27.300 3.280 26.317 1.00 95.25 270 GLU A CA 1
ATOM 2017 C C . GLU A 1 270 ? -28.332 2.316 25.714 1.00 95.25 270 GLU A C 1
ATOM 2019 O O . GLU A 1 270 ? -28.118 1.768 24.630 1.00 95.25 270 GLU A O 1
ATOM 2024 N N . ASP A 1 271 ? -29.462 2.125 26.406 1.00 94.06 271 ASP A N 1
ATOM 2025 C CA . ASP A 1 271 ? -30.619 1.349 25.923 1.00 94.06 271 ASP A CA 1
ATOM 2026 C C . ASP A 1 271 ? -30.266 -0.073 25.415 1.00 94.06 271 ASP A C 1
ATOM 2028 O O . ASP A 1 271 ? -30.827 -0.571 24.430 1.00 94.06 271 ASP A O 1
ATOM 2032 N N . VAL A 1 272 ? -29.335 -0.762 26.088 1.00 94.88 272 VAL A N 1
ATOM 2033 C CA . VAL A 1 272 ? -28.842 -2.076 25.656 1.00 94.88 272 VAL A CA 1
ATOM 2034 C C . VAL A 1 272 ? -29.941 -3.137 25.806 1.00 94.88 272 VAL A C 1
ATOM 2036 O O . VAL A 1 272 ? -30.470 -3.334 26.908 1.00 94.88 272 VAL A O 1
ATOM 2039 N N . PRO A 1 273 ? -30.284 -3.892 24.741 1.00 93.62 273 PRO A N 1
ATOM 2040 C CA . PRO A 1 273 ? -31.236 -4.991 24.844 1.00 93.62 273 PRO A CA 1
ATOM 2041 C C . PRO A 1 273 ? -30.783 -6.026 25.888 1.00 93.62 273 PRO A C 1
ATOM 2043 O O . PRO A 1 273 ? -29.602 -6.381 25.895 1.00 93.62 273 PRO A O 1
ATOM 2046 N N . PRO A 1 274 ? -31.688 -6.585 26.720 1.00 91.44 274 PRO A N 1
ATOM 2047 C CA . PRO A 1 274 ? -31.309 -7.532 27.773 1.00 91.44 274 PRO A CA 1
ATOM 2048 C C . PRO A 1 274 ? -30.487 -8.723 27.269 1.00 91.44 274 PRO A C 1
ATOM 2050 O O . PRO A 1 274 ? -29.547 -9.146 27.924 1.00 91.44 274 PRO A O 1
ATOM 2053 N N . GLU A 1 275 ? -30.794 -9.218 26.070 1.00 91.31 275 GLU A N 1
ATOM 2054 C CA . GLU A 1 275 ? -30.065 -10.315 25.422 1.00 91.31 275 GLU A CA 1
ATOM 2055 C C . GLU A 1 275 ? -28.602 -9.982 25.094 1.00 91.31 275 GLU A C 1
ATOM 2057 O O . GLU A 1 275 ? -27.749 -10.860 25.184 1.00 91.31 275 GLU A O 1
ATOM 2062 N N . ILE A 1 276 ? -28.302 -8.720 24.773 1.00 92.19 276 ILE A N 1
ATOM 2063 C CA . ILE A 1 276 ? -26.933 -8.238 24.562 1.00 92.19 276 ILE A CA 1
ATOM 2064 C C . ILE A 1 276 ? -26.271 -7.957 25.915 1.00 92.19 276 ILE A C 1
ATOM 2066 O O . ILE A 1 276 ? -25.158 -8.411 26.161 1.00 92.19 276 ILE A O 1
ATOM 2070 N N . ALA A 1 277 ? -26.972 -7.277 26.828 1.00 92.81 277 ALA A N 1
ATOM 2071 C CA . ALA A 1 277 ? -26.458 -6.935 28.156 1.00 92.81 277 ALA A CA 1
ATOM 2072 C C . ALA A 1 277 ? -26.093 -8.171 28.999 1.00 92.81 277 ALA A C 1
ATOM 2074 O O . ALA A 1 277 ? -25.138 -8.131 29.779 1.00 92.81 277 ALA A O 1
ATOM 2075 N N . ASP A 1 278 ? -26.832 -9.270 28.853 1.00 90.94 278 ASP A N 1
ATOM 2076 C CA . ASP A 1 278 ? -26.541 -10.549 29.507 1.00 90.94 278 ASP A CA 1
ATOM 2077 C C . ASP A 1 278 ? -25.301 -11.237 28.912 1.00 90.94 278 ASP A C 1
ATOM 2079 O O . ASP A 1 278 ? -24.634 -11.988 29.617 1.00 90.94 278 ASP A O 1
ATOM 2083 N N . GLY A 1 279 ? -24.968 -10.965 27.645 1.00 92.31 279 GLY A N 1
ATOM 2084 C CA . GLY A 1 279 ? -23.772 -11.485 26.976 1.00 92.31 279 GLY A CA 1
ATOM 2085 C C . GLY A 1 279 ? -22.485 -10.719 27.296 1.00 92.31 279 GLY A C 1
ATOM 2086 O O . GLY A 1 279 ? -21.398 -11.250 27.086 1.00 92.31 279 GLY A O 1
ATOM 2087 N N . LEU A 1 280 ? -22.587 -9.491 27.816 1.00 95.00 280 LEU A N 1
ATOM 2088 C CA . LEU A 1 280 ? -21.431 -8.673 28.186 1.00 95.00 280 LEU A CA 1
ATOM 2089 C C . LEU A 1 280 ? -20.850 -9.120 29.536 1.00 95.00 280 LEU A C 1
ATOM 2091 O O . LEU A 1 280 ? -21.468 -8.963 30.596 1.00 95.00 280 LEU A O 1
ATOM 2095 N N . GLU A 1 281 ? -19.626 -9.644 29.505 1.00 95.31 281 GLU A N 1
ATOM 2096 C CA . GLU A 1 281 ? -18.914 -10.160 30.675 1.00 95.31 281 GLU A CA 1
ATOM 2097 C C . GLU A 1 281 ? -17.443 -9.712 30.698 1.00 95.31 281 GLU A C 1
ATOM 2099 O O . GLU A 1 281 ? -16.849 -9.363 29.677 1.00 95.31 281 GLU A O 1
ATOM 2104 N N . ALA A 1 282 ? -16.839 -9.726 31.889 1.00 97.00 282 ALA A N 1
ATOM 2105 C CA . ALA A 1 282 ? -15.406 -9.493 32.029 1.00 97.00 282 ALA A CA 1
ATOM 2106 C C . ALA A 1 282 ? -14.608 -10.625 31.361 1.00 97.00 282 ALA A C 1
ATOM 2108 O O . ALA A 1 282 ? -14.935 -11.802 31.511 1.00 97.00 282 ALA A O 1
ATOM 2109 N N . GLY A 1 283 ? -13.530 -10.262 30.673 1.00 96.12 283 GLY A N 1
ATOM 2110 C CA . GLY A 1 283 ? -12.688 -11.170 29.904 1.00 96.12 283 GLY A CA 1
ATOM 2111 C C . GLY A 1 283 ? -13.087 -11.314 28.437 1.00 96.12 283 GLY A C 1
ATOM 2112 O O . GLY A 1 283 ? -12.386 -12.020 27.718 1.00 96.12 283 GLY A O 1
ATOM 2113 N N . LEU A 1 284 ? -14.157 -10.652 27.976 1.00 96.19 284 LEU A N 1
ATOM 2114 C CA . LEU A 1 284 ? -14.413 -10.517 26.541 1.00 96.19 284 LEU A CA 1
ATOM 2115 C C . LEU A 1 284 ? -13.266 -9.756 25.880 1.00 96.19 284 LEU A C 1
ATOM 2117 O O . LEU A 1 284 ? -12.791 -8.750 26.411 1.00 96.19 284 LEU A O 1
ATOM 2121 N N . THR A 1 285 ? -12.834 -10.243 24.725 1.00 95.38 285 THR A N 1
ATOM 2122 C CA . THR A 1 285 ? -11.722 -9.668 23.975 1.00 95.38 285 THR A CA 1
ATOM 2123 C C . THR A 1 285 ? -12.159 -9.348 22.567 1.00 95.38 285 THR A C 1
ATOM 2125 O O . THR A 1 285 ? -12.732 -10.200 21.894 1.00 95.38 285 THR A O 1
ATOM 2128 N N . GLU A 1 286 ? -11.820 -8.155 22.108 1.00 93.62 286 GLU A N 1
ATOM 2129 C CA . GLU A 1 286 ? -11.767 -7.873 20.684 1.00 93.62 286 GLU A CA 1
ATOM 2130 C C . GLU A 1 286 ? -10.415 -8.349 20.182 1.00 93.62 286 GLU A C 1
ATOM 2132 O O . GLU A 1 286 ? -9.377 -7.996 20.749 1.00 93.62 286 GLU A O 1
ATOM 2137 N N . SER A 1 287 ? -10.407 -9.205 19.168 1.00 90.25 287 SER A N 1
ATOM 2138 C CA . SER A 1 287 ? -9.168 -9.730 18.607 1.00 90.25 287 SER A CA 1
ATOM 2139 C C . SER A 1 287 ? -9.258 -9.874 17.100 1.00 90.25 287 SER A C 1
ATOM 2141 O O . SER A 1 287 ? -10.272 -10.301 16.560 1.00 90.25 287 SER A O 1
ATOM 2143 N N . ILE A 1 288 ? -8.152 -9.586 16.422 1.00 85.25 288 ILE A N 1
ATOM 2144 C CA . ILE A 1 288 ? -8.011 -9.789 14.986 1.00 85.25 288 ILE A CA 1
ATOM 2145 C C . ILE A 1 288 ? -6.693 -10.492 14.700 1.00 85.25 288 ILE A C 1
ATOM 2147 O O . ILE A 1 288 ? -5.639 -10.104 15.192 1.00 85.25 288 ILE A O 1
ATOM 2151 N N . ARG A 1 289 ? -6.747 -11.594 13.941 1.00 85.19 289 ARG A N 1
ATOM 2152 C CA . ARG A 1 289 ? -5.566 -12.424 13.619 1.00 85.19 289 ARG A CA 1
ATOM 2153 C C . ARG A 1 289 ? -4.750 -12.856 14.849 1.00 85.19 289 ARG A C 1
ATOM 2155 O O . ARG A 1 289 ? -3.542 -13.057 14.763 1.00 85.19 289 ARG A O 1
ATOM 2162 N N . GLY A 1 290 ? -5.420 -13.028 15.988 1.00 83.62 290 GLY A N 1
ATOM 2163 C CA . GLY A 1 290 ? -4.790 -13.396 17.257 1.00 83.62 290 GLY A CA 1
ATOM 2164 C C . GLY A 1 290 ? -4.123 -12.241 18.016 1.00 83.62 290 GLY A C 1
ATOM 2165 O O . GLY A 1 290 ? -3.556 -12.495 19.076 1.00 83.62 290 GLY A O 1
ATOM 2166 N N . GLU A 1 291 ? -4.194 -11.001 17.520 1.00 88.06 291 GLU A N 1
ATOM 2167 C CA . GLU A 1 291 ? -3.835 -9.786 18.262 1.00 88.06 291 GLU A CA 1
ATOM 2168 C C . GLU A 1 291 ? -5.080 -9.273 18.998 1.00 88.06 291 GLU A C 1
ATOM 2170 O O . GLU A 1 291 ? -6.116 -9.051 18.377 1.00 88.06 291 GLU A O 1
ATOM 2175 N N . THR A 1 292 ? -4.998 -9.115 20.320 1.00 93.19 292 THR A N 1
ATOM 2176 C CA . THR A 1 292 ? -6.095 -8.575 21.137 1.00 93.19 292 THR A CA 1
ATOM 2177 C C . THR A 1 292 ? -6.047 -7.056 21.135 1.00 93.19 292 THR A C 1
ATOM 2179 O O . THR A 1 292 ? -5.094 -6.489 21.656 1.00 93.19 292 THR A O 1
ATOM 2182 N N . LEU A 1 293 ? -7.075 -6.403 20.595 1.00 93.56 293 LEU A N 1
ATOM 2183 C CA . LEU A 1 293 ? -7.168 -4.944 20.493 1.00 93.56 293 LEU A CA 1
ATOM 2184 C C . LEU A 1 293 ? -7.842 -4.312 21.711 1.00 93.56 293 LEU A C 1
ATOM 2186 O O . LEU A 1 293 ? -7.482 -3.209 22.115 1.00 93.56 293 LEU A O 1
ATOM 2190 N N . ALA A 1 294 ? -8.790 -5.017 22.324 1.00 96.25 294 ALA A N 1
ATOM 2191 C CA . ALA A 1 294 ? -9.466 -4.556 23.527 1.00 96.25 294 ALA A CA 1
ATOM 2192 C C . ALA A 1 294 ? -9.824 -5.728 24.443 1.00 96.25 294 ALA A C 1
ATOM 2194 O O . ALA A 1 294 ? -10.101 -6.830 23.974 1.00 96.25 294 ALA A O 1
ATOM 2195 N N . THR A 1 295 ? -9.828 -5.500 25.756 1.00 97.44 295 THR A N 1
ATOM 2196 C CA . THR A 1 295 ? -10.260 -6.486 26.759 1.00 97.44 295 THR A CA 1
ATOM 2197 C C . THR A 1 295 ? -11.196 -5.843 27.769 1.00 97.44 295 THR A C 1
ATOM 2199 O O . THR A 1 295 ? -10.835 -4.877 28.439 1.00 97.44 295 THR A O 1
ATOM 2202 N N . VAL A 1 296 ? -12.387 -6.410 27.941 1.00 98.06 296 VAL A N 1
ATOM 2203 C CA . VAL A 1 296 ? -13.329 -5.985 28.980 1.00 98.06 296 VAL A CA 1
ATOM 2204 C C . VAL A 1 296 ? -12.791 -6.420 30.342 1.00 98.06 296 VAL A C 1
ATOM 2206 O O . VAL A 1 296 ? -12.727 -7.608 30.648 1.00 98.06 296 VAL A O 1
ATOM 2209 N N . GLN A 1 297 ? -12.415 -5.466 31.190 1.00 98.1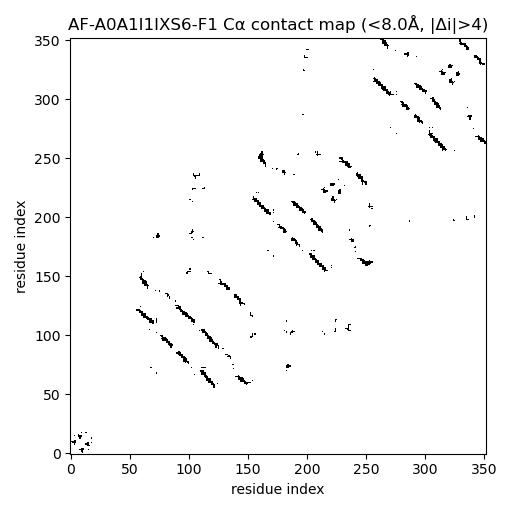9 297 GLN A N 1
ATOM 2210 C CA . GLN A 1 297 ? -11.953 -5.735 32.552 1.00 98.19 297 GLN A CA 1
ATOM 2211 C C . GLN A 1 297 ? -13.119 -5.894 33.531 1.00 98.19 297 GLN A C 1
ATOM 2213 O O . GLN A 1 297 ? -13.067 -6.731 34.436 1.00 98.19 297 GLN A O 1
ATOM 2218 N N . SER A 1 298 ? -14.171 -5.086 33.375 1.00 97.88 298 SER A N 1
ATOM 2219 C CA . SER A 1 298 ? -15.355 -5.148 34.231 1.00 97.88 298 SER A CA 1
ATOM 2220 C C . SER A 1 298 ? -16.611 -4.648 33.521 1.00 97.88 298 SER A C 1
ATOM 2222 O O . SER A 1 298 ? -16.523 -3.897 32.552 1.00 97.88 298 SER A O 1
ATOM 2224 N N . VAL A 1 299 ? -17.771 -5.092 34.007 1.00 97.81 299 VAL A N 1
ATOM 2225 C CA . VAL A 1 299 ? -19.091 -4.731 33.479 1.00 97.81 299 VAL A CA 1
ATOM 2226 C C . VAL A 1 299 ? -19.958 -4.265 34.638 1.00 97.81 299 VAL A C 1
ATOM 2228 O O . VAL A 1 299 ? -20.220 -5.049 35.556 1.00 97.81 299 VAL A O 1
ATOM 2231 N N . ASP A 1 300 ? -20.420 -3.021 34.580 1.00 96.88 300 ASP A N 1
ATOM 2232 C CA . ASP A 1 300 ? -21.404 -2.467 35.503 1.00 96.88 300 ASP A CA 1
ATOM 2233 C C . ASP A 1 300 ? -22.747 -2.288 34.792 1.00 96.88 300 ASP A C 1
ATOM 2235 O O . ASP A 1 300 ? -22.817 -1.771 33.677 1.00 96.88 300 ASP A O 1
ATOM 2239 N N . ARG A 1 301 ? -23.825 -2.762 35.421 1.00 94.75 301 ARG A N 1
ATOM 2240 C CA . ARG A 1 301 ? -25.179 -2.707 34.852 1.00 94.75 301 ARG A CA 1
ATOM 2241 C C . ARG A 1 301 ? -25.964 -1.643 35.599 1.00 94.75 301 ARG A C 1
ATOM 2243 O O . ARG A 1 301 ? -26.275 -1.817 36.778 1.00 94.75 301 ARG A O 1
ATOM 2250 N N . GLY A 1 302 ? -26.252 -0.554 34.900 1.00 87.56 302 GLY A N 1
ATOM 2251 C CA . GLY A 1 302 ? -27.024 0.564 35.408 1.00 87.56 302 GLY A CA 1
ATOM 2252 C C . GLY A 1 302 ? -28.528 0.307 35.385 1.00 87.56 302 GLY A C 1
ATOM 2253 O O . GLY A 1 302 ? -29.021 -0.764 35.020 1.00 87.56 302 GLY A O 1
ATOM 2254 N N . ASP A 1 303 ? -29.269 1.334 35.786 1.00 86.31 303 ASP A N 1
ATOM 2255 C CA . ASP A 1 303 ? -30.717 1.365 35.630 1.00 86.31 303 ASP A CA 1
ATOM 2256 C C . ASP A 1 303 ? -31.104 1.551 34.148 1.00 86.31 303 ASP A C 1
ATOM 2258 O O . ASP A 1 303 ? -30.296 1.957 33.315 1.00 86.31 303 ASP A O 1
ATOM 2262 N N . GLU A 1 304 ? -32.359 1.237 33.819 1.00 86.38 304 GLU A N 1
ATOM 2263 C CA . GLU A 1 304 ? -32.984 1.538 32.515 1.00 86.38 304 GLU A CA 1
ATOM 2264 C C . GLU A 1 304 ? -32.309 0.919 31.272 1.00 86.38 304 GLU A C 1
ATOM 2266 O O . GLU A 1 304 ? -32.671 1.259 30.156 1.00 86.38 304 GLU A O 1
ATOM 2271 N N . GLY A 1 305 ? -31.429 -0.073 31.446 1.00 88.38 305 GLY A N 1
ATOM 2272 C CA . GLY A 1 305 ? -30.771 -0.769 30.331 1.00 88.38 305 GLY A CA 1
ATOM 2273 C C . GLY A 1 305 ? -29.396 -0.209 29.966 1.00 88.38 305 GLY A C 1
ATOM 2274 O O . GLY A 1 305 ? -28.823 -0.633 28.966 1.00 88.38 305 GLY A O 1
ATOM 2275 N N . ASN A 1 306 ? -28.844 0.693 30.780 1.00 94.31 306 ASN A N 1
ATOM 2276 C CA . ASN A 1 306 ? -27.491 1.203 30.578 1.00 94.31 306 ASN A CA 1
ATOM 2277 C C . ASN A 1 306 ? -26.439 0.196 31.061 1.00 94.31 306 ASN A C 1
ATOM 2279 O O . ASN A 1 306 ? -26.599 -0.450 32.101 1.00 94.31 306 ASN A O 1
ATOM 2283 N N . VAL A 1 307 ? -25.335 0.085 30.326 1.00 97.31 307 VAL A N 1
ATOM 2284 C CA . VAL A 1 307 ? -24.185 -0.754 30.691 1.00 97.31 307 VAL A CA 1
ATOM 2285 C C . VAL A 1 307 ? -22.913 0.074 30.572 1.00 97.31 307 VAL A C 1
ATOM 2287 O O . VAL A 1 307 ? -22.667 0.678 29.534 1.00 97.31 307 VAL A O 1
ATOM 2290 N N . THR A 1 308 ? -22.080 0.075 31.608 1.00 97.75 308 THR A N 1
ATOM 2291 C CA . THR A 1 308 ? -20.739 0.666 31.559 1.00 97.75 308 THR A CA 1
ATOM 2292 C C . THR A 1 308 ? -19.704 -0.449 31.545 1.00 97.75 308 THR A C 1
ATOM 2294 O O . THR A 1 308 ? -19.679 -1.305 32.431 1.00 97.75 308 THR A O 1
ATOM 2297 N N . LEU A 1 309 ? -18.840 -0.446 30.535 1.00 98.06 309 LEU A N 1
ATOM 2298 C CA . LEU A 1 309 ? -17.714 -1.364 30.418 1.00 98.06 309 LEU A CA 1
ATOM 2299 C C . LEU A 1 309 ? -16.432 -0.636 30.803 1.00 98.06 309 LEU A C 1
ATOM 2301 O O . LEU A 1 309 ? -16.125 0.391 30.213 1.00 98.06 309 LEU A O 1
ATOM 2305 N N . THR A 1 310 ? -15.647 -1.191 31.721 1.00 98.44 310 THR A N 1
ATOM 2306 C CA . THR A 1 310 ? -14.241 -0.783 31.857 1.00 98.44 310 THR A CA 1
ATOM 2307 C C . THR A 1 310 ? -13.422 -1.659 30.925 1.00 98.44 310 THR A C 1
ATOM 2309 O O . THR A 1 310 ? -13.391 -2.881 31.099 1.00 98.44 310 THR A O 1
ATOM 2312 N N . VAL A 1 311 ? -12.779 -1.054 29.932 1.00 98.31 311 VAL A N 1
ATOM 2313 C CA . VAL A 1 311 ? -12.094 -1.745 28.838 1.00 98.31 311 VAL A CA 1
ATOM 2314 C C . VAL A 1 311 ? -10.631 -1.319 28.798 1.00 98.31 311 VAL A C 1
ATOM 2316 O O . VAL A 1 311 ? -10.318 -0.132 28.801 1.00 98.31 311 VAL A O 1
ATOM 2319 N N . GLU A 1 312 ? -9.725 -2.291 28.750 1.00 98.31 312 GLU A N 1
ATOM 2320 C CA . GLU A 1 312 ? -8.332 -2.053 28.381 1.00 98.31 312 GLU A CA 1
ATOM 2321 C C . GLU A 1 312 ? -8.232 -2.005 26.860 1.00 98.31 312 GLU A C 1
ATOM 2323 O O . GLU A 1 312 ? -8.593 -2.971 26.192 1.00 98.31 312 GLU A O 1
ATOM 2328 N N . LEU A 1 313 ? -7.752 -0.892 26.322 1.00 97.38 313 LEU A N 1
ATOM 2329 C CA . LEU A 1 313 ? -7.602 -0.649 24.895 1.00 97.38 313 LEU A CA 1
ATOM 2330 C C . LEU A 1 313 ? -6.121 -0.702 24.521 1.00 97.38 313 LEU A C 1
ATOM 2332 O O . LEU A 1 313 ? -5.298 -0.017 25.140 1.00 97.38 313 LEU A O 1
ATOM 2336 N N . GLN A 1 314 ? -5.780 -1.447 23.471 1.00 95.94 314 GLN A N 1
ATOM 2337 C CA . GLN A 1 314 ? -4.504 -1.281 22.786 1.00 95.94 314 GLN A CA 1
ATOM 2338 C C . GLN A 1 314 ? -4.548 0.001 21.967 1.00 95.94 314 GLN A C 1
ATOM 2340 O O . GLN A 1 314 ? -5.299 0.139 21.002 1.00 95.94 314 GLN A O 1
ATOM 2345 N N . THR A 1 315 ? -3.736 0.962 22.376 1.00 95.69 315 THR A N 1
ATOM 2346 C CA . THR A 1 315 ? -3.719 2.302 21.804 1.00 95.69 315 THR A CA 1
ATOM 2347 C C . THR A 1 315 ? -2.367 2.602 21.188 1.00 95.69 315 THR A C 1
ATOM 2349 O O . THR A 1 315 ? -1.404 1.845 21.321 1.00 95.69 315 THR A O 1
ATOM 2352 N N . ARG A 1 316 ? -2.276 3.724 20.483 1.00 94.81 316 ARG A N 1
ATOM 2353 C CA . ARG A 1 316 ? -1.004 4.274 20.022 1.00 94.81 316 ARG A CA 1
ATOM 2354 C C . ARG A 1 316 ? -0.865 5.709 20.490 1.00 94.81 316 ARG A C 1
ATOM 2356 O O . ARG A 1 316 ? -1.771 6.520 20.308 1.00 94.81 316 ARG A O 1
ATOM 2363 N N . GLN A 1 317 ? 0.264 6.028 21.112 1.00 96.06 317 GLN A N 1
ATOM 2364 C CA . GLN A 1 317 ? 0.583 7.386 21.525 1.00 96.06 317 GLN A CA 1
ATOM 2365 C C . GLN A 1 317 ? 1.244 8.118 20.358 1.00 96.06 317 GLN A C 1
ATOM 2367 O O . GLN A 1 317 ? 2.371 7.810 19.978 1.00 96.06 317 GLN A O 1
ATOM 2372 N N . THR A 1 318 ? 0.550 9.107 19.801 1.00 94.06 318 THR A N 1
ATOM 2373 C CA . THR A 1 318 ? 1.090 9.999 18.764 1.00 94.06 318 THR A CA 1
ATOM 2374 C C . THR A 1 318 ? 1.476 11.352 19.360 1.00 94.06 318 THR A C 1
ATOM 2376 O O . THR A 1 318 ? 1.145 11.660 20.511 1.00 94.06 318 THR A O 1
ATOM 2379 N N . GLU A 1 319 ? 2.109 12.210 18.557 1.00 92.25 319 GLU A N 1
ATOM 2380 C CA . GLU A 1 319 ? 2.361 13.612 18.924 1.00 92.25 319 GLU A CA 1
ATOM 2381 C C . GLU A 1 319 ? 1.066 14.408 19.166 1.00 92.25 319 GLU A C 1
ATOM 2383 O O . GLU A 1 319 ? 1.059 15.384 19.916 1.00 92.25 319 GLU A O 1
ATOM 2388 N N . THR A 1 320 ? -0.042 13.991 18.543 1.00 91.50 320 THR A N 1
ATOM 2389 C CA . THR A 1 320 ? -1.343 14.680 18.621 1.00 91.50 320 THR A CA 1
ATOM 2390 C C . THR A 1 320 ? -2.255 14.157 19.731 1.00 91.50 320 THR A C 1
ATOM 2392 O O . THR A 1 320 ? -3.287 14.766 20.025 1.00 91.50 320 THR A O 1
ATOM 2395 N N . GLY A 1 321 ? -1.864 13.056 20.375 1.00 93.81 321 GLY A N 1
ATOM 2396 C CA . GLY A 1 321 ? -2.629 12.405 21.428 1.00 93.81 321 GLY A CA 1
ATOM 2397 C C . GLY A 1 321 ? -2.717 10.895 21.250 1.00 93.81 321 GLY A C 1
ATOM 2398 O O . GLY A 1 321 ? -2.035 10.297 20.413 1.00 93.81 321 GLY A O 1
ATOM 2399 N N . LEU A 1 322 ? -3.557 10.296 22.082 1.00 95.62 322 LEU A N 1
ATOM 2400 C CA . LEU A 1 322 ? -3.819 8.869 22.081 1.00 95.62 322 LEU A CA 1
ATOM 2401 C C . LEU A 1 322 ? -4.743 8.502 20.917 1.00 95.62 322 LEU A C 1
ATOM 2403 O O . LEU A 1 322 ? -5.699 9.226 20.625 1.00 95.62 322 LEU A O 1
ATOM 2407 N N . GLN A 1 323 ? -4.455 7.379 20.270 1.00 94.81 323 GLN A N 1
ATOM 2408 C CA . GLN A 1 323 ? -5.283 6.817 19.217 1.00 94.81 323 GLN A CA 1
ATOM 2409 C C . GLN A 1 323 ? -5.725 5.398 19.557 1.00 94.81 323 GLN A C 1
ATOM 2411 O O . GLN A 1 323 ? -4.933 4.602 20.057 1.00 94.81 323 GLN A O 1
ATOM 2416 N N . PHE A 1 324 ? -6.973 5.076 19.241 1.00 94.62 324 PHE A N 1
ATOM 2417 C CA . PHE A 1 324 ? -7.533 3.731 19.263 1.00 94.62 324 PHE A CA 1
ATOM 2418 C C . PHE A 1 324 ? -8.066 3.418 17.866 1.00 94.62 324 PHE A C 1
ATOM 2420 O O . PHE A 1 324 ? -8.672 4.273 17.225 1.00 94.62 324 PHE A O 1
ATOM 2427 N N . HIS A 1 325 ? -7.776 2.223 17.355 1.00 92.50 325 HIS A N 1
ATOM 2428 C CA . HIS A 1 325 ? -8.143 1.826 15.990 1.00 92.50 325 HIS A CA 1
ATOM 2429 C C . HIS A 1 325 ? -7.631 2.760 14.874 1.00 92.50 325 HIS A C 1
ATOM 2431 O O . HIS A 1 325 ? -8.209 2.818 13.794 1.00 92.50 325 HIS A O 1
ATOM 2437 N N . GLY A 1 326 ? -6.546 3.504 15.115 1.00 88.38 326 GLY A N 1
ATOM 2438 C CA . GLY A 1 326 ? -6.012 4.501 14.174 1.00 88.38 326 GLY A CA 1
ATOM 2439 C C . GLY A 1 326 ? -6.718 5.863 14.217 1.00 88.38 326 GLY A C 1
ATOM 2440 O O . GLY A 1 326 ? -6.300 6.790 13.533 1.00 88.38 326 GLY A O 1
ATOM 2441 N N . GLU A 1 327 ? -7.743 6.025 15.055 1.00 90.69 327 GLU A N 1
ATOM 2442 C CA . GLU A 1 327 ? -8.432 7.298 15.273 1.00 90.69 327 GLU A CA 1
ATOM 2443 C C . GLU A 1 327 ? -8.077 7.906 16.621 1.00 90.69 327 GLU A C 1
ATOM 2445 O O . GLU A 1 327 ? -7.791 7.201 17.583 1.00 90.69 327 GLU A O 1
ATOM 2450 N N . SER A 1 328 ? -8.105 9.237 16.706 1.00 94.06 328 SER A N 1
ATOM 2451 C CA . SER A 1 328 ? -7.945 9.924 17.992 1.00 94.06 328 SER A CA 1
ATOM 2452 C C . SER A 1 328 ? -9.072 9.535 18.945 1.00 94.06 328 SER A C 1
ATOM 2454 O O . SER A 1 328 ? -10.226 9.511 18.529 1.00 94.06 328 SER A O 1
ATOM 2456 N N . ILE A 1 329 ? -8.735 9.289 20.211 1.00 95.94 329 ILE A N 1
ATOM 2457 C CA . ILE A 1 329 ? -9.700 8.917 21.253 1.00 95.94 329 ILE A CA 1
ATOM 2458 C C . ILE A 1 329 ? -9.603 9.861 22.455 1.00 95.94 329 ILE A C 1
ATOM 2460 O O . ILE A 1 329 ? -8.509 10.199 22.923 1.00 95.94 329 ILE A O 1
ATOM 2464 N N . ARG A 1 330 ? -10.760 10.324 22.931 1.00 96.25 330 ARG A N 1
ATOM 2465 C CA . ARG A 1 330 ? -10.957 11.247 24.055 1.00 96.25 330 ARG A CA 1
ATOM 2466 C C . ARG A 1 330 ? -12.288 10.960 24.752 1.00 96.25 330 ARG A C 1
ATOM 2468 O O . ARG A 1 330 ? -13.162 10.289 24.209 1.00 96.25 330 ARG A O 1
ATOM 2475 N N . ASP A 1 331 ? -12.470 11.553 25.928 1.00 97.00 331 ASP A N 1
ATOM 2476 C CA . ASP A 1 331 ? -13.774 11.590 26.592 1.00 97.00 331 ASP A CA 1
ATOM 2477 C C . ASP A 1 331 ? -14.838 12.222 25.674 1.00 97.00 331 ASP A C 1
ATOM 2479 O O . ASP A 1 331 ? -14.658 13.324 25.144 1.00 97.00 331 ASP A O 1
ATOM 2483 N N . GLY A 1 332 ? -15.965 11.533 25.530 1.00 96.62 332 GLY A N 1
ATOM 2484 C CA . GLY A 1 332 ? -17.092 11.879 24.669 1.00 96.62 332 GLY A CA 1
ATOM 2485 C C . GLY A 1 332 ? -17.039 11.263 23.269 1.00 96.62 332 GLY A C 1
ATOM 2486 O O . GLY A 1 332 ? -18.035 11.356 22.549 1.00 96.62 332 GLY A O 1
ATOM 2487 N N . ASP A 1 333 ? -15.927 10.635 22.878 1.00 96.94 333 ASP A N 1
ATOM 2488 C CA . ASP A 1 333 ? -15.820 9.977 21.576 1.00 96.94 333 ASP A CA 1
ATOM 2489 C C . ASP A 1 333 ? -16.584 8.648 21.569 1.00 96.94 333 ASP A C 1
ATOM 2491 O O . ASP A 1 333 ? -16.697 7.960 22.586 1.00 96.94 333 ASP A O 1
ATOM 2495 N N . ARG A 1 334 ? -17.122 8.281 20.402 1.00 95.56 334 ARG A N 1
ATOM 2496 C CA . ARG A 1 334 ? -17.791 6.993 20.202 1.00 95.56 334 ARG A CA 1
ATOM 2497 C C . ARG A 1 334 ? -16.816 5.990 19.617 1.00 95.56 334 ARG A C 1
ATOM 2499 O O . ARG A 1 334 ? -16.122 6.313 18.656 1.00 95.56 334 ARG A O 1
ATOM 2506 N N . ILE A 1 335 ? -16.808 4.786 20.170 1.00 94.94 335 ILE A N 1
ATOM 2507 C CA . ILE A 1 335 ? -15.979 3.682 19.696 1.00 94.94 335 ILE A CA 1
ATOM 2508 C C . ILE A 1 335 ? -16.837 2.459 19.402 1.00 94.94 335 ILE A C 1
ATOM 2510 O O . ILE A 1 335 ? -17.886 2.249 20.015 1.00 94.94 335 ILE A O 1
ATOM 2514 N N . ILE A 1 336 ? -16.361 1.657 18.457 1.00 93.88 336 ILE A N 1
ATOM 2515 C CA . ILE A 1 336 ? -16.914 0.349 18.129 1.00 93.88 336 ILE A CA 1
ATOM 2516 C C . ILE A 1 336 ? -15.994 -0.700 18.747 1.00 93.88 336 ILE A C 1
ATOM 2518 O O . ILE A 1 336 ? -14.776 -0.584 18.618 1.00 93.88 336 ILE A O 1
ATOM 2522 N N . LEU A 1 337 ? -16.583 -1.692 19.415 1.00 94.00 337 LEU A N 1
ATOM 2523 C CA . LEU A 1 337 ? -15.876 -2.859 19.937 1.00 94.00 337 LEU A CA 1
ATOM 2524 C C . LEU A 1 337 ? -16.522 -4.127 19.377 1.00 94.00 337 LEU A C 1
ATOM 2526 O O . LEU A 1 337 ? -17.746 -4.285 19.448 1.00 94.00 337 LEU A O 1
ATOM 2530 N N . ASP A 1 338 ? -15.703 -5.016 18.822 1.00 92.44 338 ASP A N 1
ATOM 2531 C CA . ASP A 1 338 ? -16.145 -6.273 18.208 1.00 92.44 338 ASP A CA 1
ATOM 2532 C C . ASP A 1 338 ? -15.639 -7.482 19.001 1.00 92.44 338 ASP A C 1
ATOM 2534 O O . ASP A 1 338 ? -14.482 -7.885 18.905 1.00 92.44 338 ASP A O 1
ATOM 2538 N N . PHE A 1 339 ? -16.516 -8.092 19.794 1.00 91.62 339 PHE A N 1
ATOM 2539 C CA . PHE A 1 339 ? -16.183 -9.250 20.627 1.00 91.62 339 PHE A CA 1
ATOM 2540 C C . PHE A 1 339 ? -16.506 -10.591 19.946 1.00 91.62 339 PHE A C 1
ATOM 2542 O O . PHE A 1 339 ? -16.956 -11.525 20.618 1.00 91.62 339 PHE A O 1
ATOM 2549 N N . GLU A 1 340 ? -16.343 -10.672 18.618 1.00 82.00 340 GLU A N 1
ATOM 2550 C CA . GLU A 1 340 ? -16.630 -11.804 17.706 1.00 82.00 340 GLU A CA 1
ATOM 2551 C C . GLU A 1 340 ? -18.116 -12.186 17.591 1.00 82.00 340 GLU A C 1
ATOM 2553 O O . GLU A 1 340 ? -18.630 -12.498 16.520 1.00 82.00 340 GLU A O 1
ATOM 2558 N N . THR A 1 341 ? -18.822 -12.213 18.717 1.00 82.62 341 THR A N 1
ATOM 2559 C CA . THR A 1 341 ? -20.238 -12.586 18.817 1.00 82.62 341 THR A CA 1
ATOM 2560 C C . THR A 1 341 ? -21.151 -11.379 18.965 1.00 82.62 341 THR A C 1
ATOM 2562 O O . THR A 1 341 ? -22.358 -11.493 18.753 1.00 82.62 341 THR A O 1
ATOM 2565 N N . THR A 1 342 ? -20.583 -10.239 19.357 1.00 87.25 342 THR A N 1
ATOM 2566 C CA . THR A 1 342 ? -21.318 -9.024 19.696 1.00 87.25 342 THR A CA 1
ATOM 2567 C C . THR A 1 342 ? -20.515 -7.812 19.246 1.00 87.25 342 THR A C 1
ATOM 2569 O O . THR A 1 342 ? -19.419 -7.579 19.751 1.00 87.25 342 THR A O 1
ATOM 2572 N N . LEU A 1 343 ? -21.098 -7.029 18.339 1.00 90.06 343 LEU A N 1
ATOM 2573 C CA . LEU A 1 343 ? -20.613 -5.705 17.968 1.00 90.06 343 LEU A CA 1
ATOM 2574 C C . LEU A 1 343 ? -21.363 -4.667 18.804 1.00 90.06 343 LEU A C 1
ATOM 2576 O O . LEU A 1 343 ? -22.597 -4.634 18.779 1.00 90.06 343 LEU A O 1
ATOM 2580 N N . ILE A 1 344 ? -20.637 -3.826 19.530 1.00 93.00 344 ILE A N 1
ATOM 2581 C CA . ILE A 1 344 ? -21.215 -2.734 20.317 1.00 93.00 344 ILE A CA 1
ATOM 2582 C C . ILE A 1 344 ? -20.656 -1.389 19.862 1.00 93.00 344 ILE A C 1
ATOM 2584 O O . ILE A 1 344 ? -19.493 -1.280 19.486 1.00 93.00 344 ILE A O 1
ATOM 2588 N N . GLU A 1 345 ? -21.490 -0.357 19.929 1.00 94.44 345 GLU A N 1
ATOM 2589 C CA . GLU A 1 345 ? -21.083 1.042 19.792 1.00 94.44 345 GLU A CA 1
ATOM 2590 C C . GLU A 1 345 ? -21.345 1.724 21.134 1.00 94.44 345 GLU A C 1
ATOM 2592 O O . GLU A 1 345 ? -22.453 1.633 21.667 1.00 94.44 345 GLU A O 1
ATOM 2597 N N . GLY A 1 346 ? -20.332 2.385 21.690 1.00 95.50 346 GLY A N 1
ATOM 2598 C CA . GLY A 1 346 ? -20.420 3.032 22.995 1.00 95.50 346 GLY A CA 1
ATOM 2599 C C . GLY A 1 346 ? -19.679 4.354 23.050 1.00 95.50 346 GLY A C 1
ATOM 2600 O O . GLY A 1 346 ? -18.845 4.648 22.197 1.00 95.50 346 GLY A O 1
ATOM 2601 N N . THR A 1 347 ? -19.990 5.158 24.063 1.00 97.88 347 THR A N 1
ATOM 2602 C CA . THR A 1 347 ? -19.348 6.457 24.289 1.00 97.88 347 THR A CA 1
ATOM 2603 C C . THR A 1 347 ? -18.300 6.336 25.385 1.00 97.88 347 THR A C 1
ATOM 2605 O O . THR A 1 347 ? -18.588 5.854 26.478 1.00 97.88 347 THR A O 1
ATOM 2608 N N . VAL A 1 348 ? -17.082 6.800 25.125 1.00 98.00 348 VAL A N 1
ATOM 2609 C CA . VAL A 1 348 ? -16.018 6.885 26.128 1.00 98.00 348 VAL A CA 1
ATOM 2610 C C . VAL A 1 348 ? -16.385 7.979 27.128 1.00 98.00 348 VAL A C 1
ATOM 2612 O O . VAL A 1 348 ? -16.458 9.151 26.780 1.00 98.00 348 VAL A O 1
ATOM 2615 N N . THR A 1 349 ? -16.632 7.619 28.381 1.00 97.69 349 THR A N 1
ATOM 2616 C CA . THR A 1 349 ? -16.989 8.565 29.458 1.00 97.69 349 THR A CA 1
ATOM 2617 C C . THR A 1 349 ? -15.806 8.920 30.352 1.00 97.69 349 THR A C 1
ATOM 2619 O O . THR A 1 349 ? -15.834 9.945 31.040 1.00 97.69 349 THR A O 1
ATOM 2622 N N . ARG A 1 350 ? -14.768 8.080 30.335 1.00 96.81 350 ARG A N 1
ATOM 2623 C CA . ARG A 1 350 ? -13.473 8.311 30.974 1.00 96.81 350 ARG A CA 1
ATOM 2624 C C . ARG A 1 350 ? -12.387 7.590 30.193 1.00 96.81 350 ARG A C 1
ATOM 2626 O O . ARG A 1 350 ? -12.590 6.438 29.820 1.00 96.81 350 ARG A O 1
ATOM 2633 N N . LEU A 1 351 ? -11.242 8.240 30.033 1.00 96.56 351 LEU A N 1
ATOM 2634 C CA . LEU A 1 351 ? -10.019 7.681 29.471 1.00 96.56 351 LEU A CA 1
ATOM 2635 C C . LEU A 1 351 ? -8.834 7.991 30.399 1.00 96.56 351 LEU A C 1
ATOM 2637 O O . LEU A 1 351 ? -8.555 9.163 30.665 1.00 96.56 351 LEU A O 1
ATOM 2641 N N . ASP A 1 352 ? -8.164 6.946 30.888 1.00 90.94 352 ASP A N 1
ATOM 2642 C CA . ASP A 1 352 ? -7.032 7.019 31.828 1.00 90.94 352 ASP A CA 1
ATOM 2643 C C . ASP A 1 352 ? -5.669 6.755 31.169 1.00 90.94 352 ASP A C 1
ATOM 2645 O O . ASP A 1 352 ? -5.567 5.816 30.336 1.00 90.94 352 ASP A O 1
#

Solvent-accessible surface area (backbone atoms only — not comparable to full-atom values): 19305 Å² total; per-residue (Å²): 130,74,64,55,50,99,87,47,18,40,74,79,80,41,52,43,66,59,54,49,51,52,49,52,53,51,49,53,52,52,58,56,49,63,74,64,68,86,67,83,94,81,85,90,74,82,82,78,83,80,71,74,78,80,76,71,71,65,57,35,18,35,33,28,44,40,44,78,29,49,44,81,54,52,44,63,65,49,58,71,45,57,37,70,40,81,36,83,91,74,62,24,52,23,44,35,32,28,53,23,67,48,50,22,51,26,73,86,41,91,60,29,24,26,36,36,34,20,27,41,35,42,56,42,70,72,57,73,69,40,75,43,73,48,58,50,99,87,50,76,52,54,24,32,28,74,42,78,40,81,64,70,60,63,67,63,63,45,76,43,36,22,20,28,38,37,75,40,44,47,75,53,62,75,64,69,49,70,68,43,47,27,64,45,69,92,36,68,20,31,34,30,69,37,77,46,78,29,70,75,54,90,62,29,27,39,34,44,34,11,27,37,34,48,20,44,60,46,104,87,53,47,19,45,55,88,38,68,65,40,64,74,37,65,42,40,46,59,36,90,94,49,72,44,70,28,30,25,68,36,55,83,37,33,68,74,80,48,46,87,43,74,34,44,32,36,30,40,30,73,72,42,54,67,80,57,56,72,68,60,51,60,71,44,46,20,62,57,100,87,45,70,47,32,35,29,69,37,67,47,79,55,72,90,38,27,36,38,34,36,28,42,34,50,25,24,46,38,99,91,42,47,22,45,82,88,36,80,60,54,67,72,38,75,48,67,49,51,48,92,84,49,78,46,72,27,33,24,73,39,72,94

Organism: Natronobacterium haloterrestre (NCBI:txid148448)

Sequence (352 aa):
MPLIDEEGNLFGVVNVIDALVVLLVLAVVVAGVAVVGVLGDDEDQEPESDVEPVEQPETKYLTLDLGHQPDYIAERVEAGDSFAVTDEESNVDGTFSITDVHVTSTVDDERNAHVVVRAEVTGDYPRIGTDLRIETDEYVTQGKVTALDDDGTSLETTTTPVLLETTVSERTATGITEGDTVTFGNHTAATITNVRLYPVGPDQYRVLVGADLHTHSKASAPTYAGTPVSTGTQFILPFDGYELVAEVVDPATDELPGEPSTATADVELEDVPPEIADGLEAGLTESIRGETLATVQSVDRGDEGNVTLTVELQTRQTETGLQFHGESIRDGDRIILDFETTLIEGTVTRLD

Secondary structure (DSSP, 8-state):
--SB-TT-EETTTEEHHHHHHHHHHHHHHHHHHHHHTTS--------------------EEEEEEEEEEEHHHHTT--TT-EEEEEETTTTEEEEEEEEEEEEEE-SS-TTEEEEEEEEEEEES-PPTT-EEEEE-SS-EEEEEEEEEESS-SS--EEEEEEEEEEEEEHHHHHH--TT-EEEETTEEEEEEEEEEEEEEETTEEEEEEEEEEEEEEETTEEEETTEE--TT-EEEEEETTEEEEEEEEESS-SSPSSEEEEEEEEEEE-S--HHHHTT--TT-EEEETTEEEEEEEEEEE-GGG-EEEEEEEEEEEETTEEEETTEE--TT-EEEEE-SS-EEEEEEEEE-

Foldseek 3Di:
DDQADPQQAGVVPHRVVVVVVVVVVVVVVVVVVVVVPPDDDDDDDDDPPPPDPPPFFQKKKWKWWLAKDFLQVLQVDDFQFKDFDDDPVQNGGKIKGWLEKAWFQAAPDRRIITIMTMIMIGDGDGDQQDKDWGDGPRDTTITGTHDMGSDDSYFQKDWWKFKWKDKDFLVVLVVDDQQWFQDRNPHTAKGFHDWDWDDPDVRMTIIITTMTGTFGDDPPATDGSNHGQDAQDWGWGDTVPDIDGIGTRDRHHSDQAAAKDKKKFWWKDPQADPVQLVVDAFQQFQDDPRRTAKGFHGWDADPNGMIITTMIGTWGQHPVGIGRSSHHDDQQDWDWGCSPVDIGITGGNDMD

Nearest PDB structures (foldseek):
  7see-assembly1_A  TM=1.839E-01  e=6.515E-04  Escherichia coli
  6lad-assembly8_D  TM=4.333E-01  e=7.892E+00  Akkermansia muciniphila ATCC BAA-835
  4hud-assembly1_A  TM=3.797E-01  e=8.308E+00  Tequatrovirus T4

Radius of gyration: 33.26 Å; Cα contacts (8 Å, |Δi|>4): 783; chains: 1; bounding box: 90×59×91 Å

InterPro domains:
  IPR025480 Protein of unknown function DUF4330 [PF14221] (1-105)

pLDDT: mean 87.11, std 14.84, range [36.34, 98.44]